Protein AF-A0A814T9A0-F1 (afdb_monomer_lite)

Structure (mmCIF, N/CA/C/O backbone):
data_AF-A0A814T9A0-F1
#
_entry.id   AF-A0A814T9A0-F1
#
loop_
_atom_site.group_PDB
_atom_site.id
_atom_site.type_symbol
_atom_site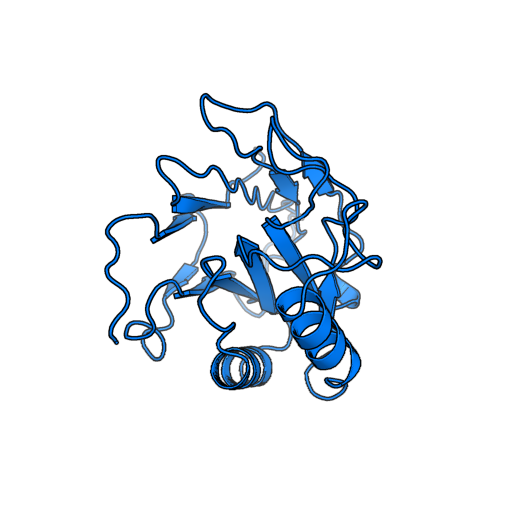.label_atom_id
_atom_site.label_alt_id
_atom_site.label_comp_id
_atom_site.label_asym_id
_atom_site.label_entity_id
_atom_site.label_seq_id
_atom_site.pdbx_PDB_ins_code
_atom_site.Cartn_x
_atom_site.Cartn_y
_atom_site.Cartn_z
_atom_site.occupancy
_atom_site.B_iso_or_equiv
_atom_site.auth_seq_id
_atom_site.auth_comp_id
_atom_site.auth_asym_id
_atom_site.auth_atom_id
_atom_site.pdbx_PDB_model_num
ATOM 1 N N . MET A 1 1 ? -1.811 -20.020 -11.776 1.00 30.47 1 MET A N 1
ATOM 2 C CA . MET A 1 1 ? -0.675 -20.300 -10.873 1.00 30.47 1 MET A CA 1
ATOM 3 C C . MET A 1 1 ? -0.998 -19.633 -9.553 1.00 30.47 1 MET A C 1
ATOM 5 O O . MET A 1 1 ? -1.372 -18.472 -9.594 1.00 30.47 1 MET A O 1
ATOM 9 N N . LYS A 1 2 ? -0.951 -20.370 -8.439 1.00 32.75 2 LYS A N 1
ATOM 10 C CA . LYS A 1 2 ? -0.931 -19.778 -7.093 1.00 32.75 2 LYS A CA 1
ATOM 11 C C . LYS A 1 2 ? 0.497 -19.298 -6.838 1.00 32.75 2 LYS A C 1
ATOM 13 O O . LYS A 1 2 ? 1.413 -20.070 -7.126 1.00 32.75 2 LYS A O 1
ATOM 18 N N . GLY A 1 3 ? 0.674 -18.060 -6.387 1.00 36.78 3 GLY A N 1
ATOM 19 C CA . GLY A 1 3 ? 1.972 -17.593 -5.907 1.00 36.78 3 GLY A CA 1
ATOM 20 C C . GLY A 1 3 ? 2.355 -18.415 -4.680 1.00 36.78 3 GLY A C 1
ATOM 21 O O . GLY A 1 3 ? 1.499 -18.741 -3.860 1.00 36.78 3 GLY A O 1
ATOM 22 N N . SER A 1 4 ? 3.607 -18.851 -4.586 1.00 38.78 4 SER A N 1
ATOM 23 C CA . SER A 1 4 ? 4.118 -19.420 -3.345 1.00 38.78 4 SER A CA 1
ATOM 24 C C . SER A 1 4 ? 4.738 -18.289 -2.531 1.00 38.78 4 SER A C 1
ATOM 26 O O . SER A 1 4 ? 5.508 -17.485 -3.055 1.00 38.78 4 SER A O 1
ATOM 28 N N . ASN A 1 5 ? 4.429 -18.226 -1.237 1.00 45.69 5 ASN A N 1
ATOM 29 C CA . ASN A 1 5 ? 5.000 -17.255 -0.294 1.00 45.69 5 ASN A CA 1
ATOM 30 C C . ASN A 1 5 ? 6.499 -17.515 -0.010 1.00 45.69 5 ASN A C 1
ATOM 32 O O . ASN A 1 5 ? 7.012 -17.148 1.044 1.00 45.69 5 ASN A O 1
ATOM 36 N N . ASP A 1 6 ? 7.213 -18.169 -0.929 1.00 44.22 6 ASP A N 1
ATOM 37 C CA . ASP A 1 6 ? 8.597 -18.621 -0.762 1.00 44.22 6 ASP A CA 1
ATOM 38 C C . ASP A 1 6 ? 9.606 -17.460 -0.834 1.00 44.22 6 ASP A C 1
ATOM 40 O O . ASP A 1 6 ? 10.785 -17.640 -0.536 1.00 44.22 6 ASP A O 1
ATOM 44 N N . PHE A 1 7 ? 9.150 -16.257 -1.206 1.00 50.34 7 PHE A N 1
ATOM 45 C CA . PHE A 1 7 ? 10.002 -15.090 -1.431 1.00 50.34 7 PHE A CA 1
ATOM 46 C C . PHE A 1 7 ? 9.418 -13.783 -0.885 1.00 50.34 7 PHE A C 1
ATOM 48 O O . PHE A 1 7 ? 9.774 -12.746 -1.428 1.00 50.34 7 PHE A O 1
ATOM 55 N N . GLY A 1 8 ? 8.538 -13.785 0.125 1.00 56.00 8 GLY A N 1
ATOM 56 C CA . GLY A 1 8 ? 8.080 -12.542 0.763 1.00 56.00 8 GLY A CA 1
ATOM 57 C C . GLY A 1 8 ? 6.700 -12.591 1.414 1.00 56.00 8 GLY A C 1
ATOM 58 O O . GLY A 1 8 ? 6.019 -13.611 1.376 1.00 56.00 8 GLY A O 1
ATOM 59 N N . GLY A 1 9 ? 6.297 -11.484 2.044 1.00 67.88 9 GLY A N 1
ATOM 60 C CA . GLY A 1 9 ? 5.012 -11.375 2.739 1.00 67.88 9 GLY A CA 1
ATOM 61 C C . GLY A 1 9 ? 4.727 -9.977 3.286 1.00 67.88 9 GLY A C 1
ATOM 62 O O . GLY A 1 9 ? 5.467 -9.028 3.043 1.00 67.88 9 GLY A O 1
ATOM 63 N N . VAL A 1 10 ? 3.654 -9.835 4.056 1.00 76.81 10 VAL A N 1
ATOM 64 C CA . VAL A 1 10 ? 3.302 -8.567 4.709 1.00 76.81 10 VAL A CA 1
ATOM 65 C C . VAL A 1 10 ? 3.105 -8.759 6.206 1.00 76.81 10 VAL A C 1
ATOM 67 O O . VAL A 1 10 ? 2.565 -9.773 6.647 1.00 76.81 10 VAL A O 1
ATOM 70 N N . LEU A 1 11 ? 3.520 -7.773 7.002 1.00 78.62 11 LEU A N 1
ATOM 71 C CA . LEU A 1 11 ? 3.300 -7.755 8.444 1.00 78.62 11 LEU A CA 1
ATOM 72 C C . LEU A 1 11 ? 2.949 -6.344 8.909 1.00 78.62 11 LEU A C 1
ATOM 74 O O . LEU A 1 11 ? 3.560 -5.369 8.481 1.00 78.62 11 LEU A O 1
ATOM 78 N N . ILE A 1 12 ? 2.005 -6.238 9.844 1.00 77.50 12 ILE A N 1
ATOM 79 C CA . ILE A 1 12 ? 1.757 -4.997 10.578 1.00 77.50 12 ILE A CA 1
ATOM 80 C C . ILE A 1 12 ? 1.977 -5.254 12.070 1.00 77.50 12 ILE A C 1
ATOM 82 O O . ILE A 1 12 ? 1.304 -6.085 12.675 1.00 77.50 12 ILE A O 1
ATOM 86 N N . ALA A 1 13 ? 2.928 -4.537 12.656 1.00 76.06 13 ALA A N 1
ATOM 87 C CA . ALA A 1 13 ? 3.210 -4.488 14.077 1.00 76.06 13 ALA A CA 1
ATOM 88 C C . ALA A 1 13 ? 2.508 -3.274 14.697 1.00 76.06 13 ALA A C 1
ATOM 90 O O . ALA A 1 13 ? 2.742 -2.128 14.317 1.00 76.06 13 ALA A O 1
ATOM 91 N N . ILE A 1 14 ? 1.656 -3.532 15.684 1.00 69.38 14 ILE A N 1
ATOM 92 C CA . ILE A 1 14 ? 0.851 -2.514 16.357 1.00 69.38 14 ILE A CA 1
ATOM 93 C C . ILE A 1 14 ? 1.310 -2.407 17.809 1.00 69.38 14 ILE A C 1
ATOM 95 O O . ILE A 1 14 ? 1.353 -3.411 18.522 1.00 69.38 14 ILE A O 1
ATOM 99 N N . HIS A 1 15 ? 1.642 -1.201 18.276 1.00 75.06 15 HIS A N 1
ATOM 100 C CA . HIS A 1 15 ? 1.932 -0.994 19.692 1.00 75.06 15 HIS A CA 1
ATOM 101 C C . HIS A 1 15 ? 0.702 -1.321 20.549 1.00 75.06 15 HIS A C 1
ATOM 103 O O . HIS A 1 15 ? -0.404 -0.901 20.221 1.00 75.06 15 HIS A O 1
ATOM 109 N N . LYS A 1 16 ? 0.903 -2.001 21.685 1.00 74.75 16 LYS A N 1
ATOM 110 C CA . LYS A 1 16 ? -0.165 -2.542 22.551 1.00 74.75 16 LYS A CA 1
ATOM 111 C C . LYS A 1 16 ? -1.221 -1.534 23.029 1.00 74.75 16 LYS A C 1
ATOM 113 O O . LYS A 1 16 ? -2.309 -1.947 23.404 1.00 74.75 16 LYS A O 1
ATOM 118 N N . SER A 1 17 ? -0.889 -0.241 23.090 1.00 75.12 17 SER A N 1
ATOM 119 C CA . SER A 1 17 ? -1.832 0.821 23.484 1.00 75.12 17 SER A CA 1
ATOM 120 C C . SER A 1 17 ? -2.693 1.321 22.326 1.00 75.12 17 SER A C 1
ATOM 122 O O . SER A 1 17 ? -3.621 2.089 22.546 1.00 75.12 17 SER A O 1
ATOM 124 N N . THR A 1 18 ? -2.376 0.921 21.097 1.00 73.44 18 THR A N 1
ATOM 125 C CA . THR A 1 18 ? -3.098 1.331 19.897 1.00 73.44 18 THR A CA 1
ATOM 126 C C . THR A 1 18 ? -4.295 0.417 19.715 1.00 73.44 18 THR A C 1
ATOM 128 O O . THR A 1 18 ? -4.144 -0.798 19.592 1.00 73.44 18 THR A O 1
ATOM 131 N N . ASN A 1 19 ? -5.484 1.002 19.664 1.00 80.94 19 ASN A N 1
ATOM 132 C CA . ASN A 1 19 ? -6.679 0.250 19.337 1.00 80.94 19 ASN A CA 1
ATOM 133 C C . ASN A 1 19 ? -6.714 -0.036 17.829 1.00 80.94 19 ASN A C 1
ATOM 135 O O . ASN A 1 19 ? -6.679 0.885 17.008 1.00 80.94 19 ASN A O 1
ATOM 139 N N . ALA A 1 20 ? -6.730 -1.320 17.478 1.00 86.69 20 ALA A N 1
ATOM 140 C CA . ALA A 1 20 ? -6.708 -1.785 16.103 1.00 86.69 20 ALA A CA 1
ATOM 141 C C . ALA A 1 20 ? -7.502 -3.085 15.949 1.00 86.69 20 ALA A C 1
ATOM 143 O O . ALA A 1 20 ? -7.467 -3.961 16.815 1.00 86.69 20 ALA A O 1
ATOM 144 N N . GLN A 1 21 ? -8.173 -3.232 14.812 1.00 91.62 21 GLN A N 1
ATOM 145 C CA . GLN A 1 21 ? -8.951 -4.411 14.462 1.00 91.62 21 GLN A CA 1
ATOM 146 C C . GLN A 1 21 ? -8.601 -4.884 13.051 1.00 91.62 21 GLN A C 1
ATOM 148 O O . GLN A 1 21 ? -8.588 -4.099 12.108 1.00 91.62 21 GLN A O 1
ATOM 153 N N . ARG A 1 22 ? -8.373 -6.192 12.885 1.00 92.94 22 ARG A N 1
ATOM 154 C CA . ARG A 1 22 ? -8.199 -6.805 11.560 1.00 92.94 22 ARG A CA 1
ATOM 155 C C . ARG A 1 22 ? -9.535 -6.973 10.843 1.00 92.94 22 ARG A C 1
ATOM 157 O O . ARG A 1 22 ? -10.503 -7.465 11.429 1.00 92.94 22 ARG A O 1
ATOM 164 N N . ILE A 1 23 ? -9.572 -6.612 9.561 1.00 95.56 23 ILE A N 1
ATOM 165 C CA . ILE A 1 23 ? -10.761 -6.733 8.715 1.00 95.56 23 ILE A CA 1
ATOM 166 C C . ILE A 1 23 ? -10.761 -8.086 8.008 1.00 95.56 23 ILE A C 1
ATOM 168 O O . ILE A 1 23 ? -10.227 -8.245 6.913 1.00 95.56 23 ILE A O 1
ATOM 172 N N . LYS A 1 24 ? -11.415 -9.058 8.651 1.00 95.06 24 LYS A N 1
ATOM 173 C CA . LYS A 1 24 ? -11.387 -10.478 8.268 1.00 95.06 24 LYS A CA 1
ATOM 174 C C . LYS A 1 24 ? -11.891 -10.789 6.858 1.00 95.06 24 LYS A C 1
ATOM 176 O O . LYS A 1 24 ? -11.535 -11.824 6.314 1.00 95.06 24 LYS A O 1
ATOM 181 N N . SER A 1 25 ? -12.707 -9.922 6.253 1.00 96.38 25 SER A N 1
ATOM 182 C CA . SER A 1 25 ? -13.217 -10.132 4.888 1.00 96.38 25 SER A CA 1
ATOM 183 C C . SER A 1 25 ? -12.122 -10.140 3.816 1.00 96.38 25 SER A C 1
ATOM 185 O O . SER A 1 25 ? -12.405 -10.507 2.683 1.00 96.38 25 SER A O 1
ATOM 187 N N . PHE A 1 26 ? -10.900 -9.720 4.157 1.00 95.06 26 PHE A N 1
ATOM 188 C CA . PHE A 1 26 ? -9.751 -9.695 3.253 1.00 95.06 26 PHE A CA 1
ATOM 189 C C . PHE A 1 26 ? -8.641 -10.678 3.664 1.00 95.06 26 PHE A C 1
ATOM 191 O O . PHE A 1 26 ? -7.567 -10.642 3.074 1.00 95.06 26 PHE A O 1
ATOM 198 N N . ASP A 1 27 ? -8.875 -11.549 4.654 1.00 91.25 27 ASP A N 1
ATOM 199 C CA . ASP A 1 27 ? -7.839 -12.443 5.201 1.00 91.25 27 ASP A CA 1
ATOM 200 C C . ASP A 1 27 ? -7.384 -13.530 4.213 1.00 91.25 27 ASP A C 1
ATOM 202 O O . ASP A 1 27 ? -6.259 -14.012 4.327 1.00 91.25 27 ASP A O 1
ATOM 206 N N . ASP A 1 28 ? -8.233 -13.879 3.243 1.00 91.62 28 ASP A N 1
ATOM 207 C CA . ASP A 1 28 ? -7.938 -14.871 2.201 1.00 91.62 28 ASP A CA 1
ATOM 208 C C . ASP A 1 28 ? -7.177 -14.277 1.002 1.00 91.62 28 ASP A C 1
ATOM 210 O O . ASP A 1 28 ? -6.830 -14.997 0.064 1.00 91.62 28 ASP A O 1
ATOM 214 N N . ILE A 1 29 ? -6.929 -12.963 1.002 1.00 90.62 29 ILE A N 1
ATOM 215 C CA . ILE A 1 29 ? -6.160 -12.304 -0.051 1.00 90.62 29 ILE A CA 1
ATOM 216 C C . ILE A 1 29 ? -4.676 -12.399 0.301 1.00 90.62 29 ILE A C 1
ATOM 218 O O . ILE A 1 29 ? -4.209 -11.812 1.278 1.00 90.62 29 ILE A O 1
ATOM 222 N N . GLU A 1 30 ? -3.929 -13.149 -0.509 1.00 86.56 30 GLU A N 1
ATOM 223 C CA . GLU A 1 30 ? -2.481 -13.288 -0.358 1.00 86.56 30 GLU A CA 1
ATOM 224 C C . GLU A 1 30 ? -1.797 -11.914 -0.389 1.00 86.56 30 GLU A C 1
ATOM 226 O O . GLU A 1 30 ? -2.193 -11.012 -1.130 1.00 86.56 30 GLU A O 1
ATOM 231 N N . ASN A 1 31 ? -0.755 -11.757 0.433 1.00 87.44 31 ASN A N 1
ATOM 232 C CA . ASN A 1 31 ? 0.073 -10.551 0.483 1.00 87.44 31 ASN A CA 1
ATOM 233 C C . ASN A 1 31 ? -0.673 -9.245 0.817 1.00 87.44 31 ASN A C 1
ATOM 235 O O . ASN A 1 31 ? -0.171 -8.163 0.514 1.00 87.44 31 ASN A O 1
ATOM 239 N N . LEU A 1 32 ? -1.829 -9.327 1.486 1.00 90.62 32 LEU A N 1
ATOM 240 C CA . LEU A 1 32 ? -2.635 -8.176 1.887 1.00 90.62 32 LEU A CA 1
ATOM 241 C C . LEU A 1 32 ? -3.030 -8.263 3.371 1.00 90.62 32 LEU A C 1
ATOM 243 O O . LEU A 1 32 ? -3.514 -9.286 3.851 1.00 90.62 32 LEU A O 1
ATOM 247 N N . ILE A 1 33 ? -2.867 -7.170 4.119 1.00 91.94 33 ILE A N 1
ATOM 248 C CA . ILE A 1 33 ? -3.468 -7.021 5.454 1.00 91.94 33 ILE A CA 1
ATOM 249 C C . ILE A 1 33 ? -4.202 -5.688 5.513 1.00 91.94 33 ILE A C 1
ATOM 251 O O . ILE A 1 33 ? -3.657 -4.646 5.150 1.00 91.94 33 ILE A O 1
ATOM 255 N N . VAL A 1 34 ? -5.431 -5.735 6.027 1.00 94.00 34 VAL A N 1
ATOM 256 C CA . VAL A 1 34 ? -6.277 -4.565 6.264 1.00 94.00 34 VAL A CA 1
ATOM 257 C C . VAL A 1 34 ? -6.592 -4.472 7.752 1.00 94.00 34 VAL A C 1
ATOM 259 O O . VAL A 1 34 ? -7.166 -5.397 8.335 1.00 94.00 34 VAL A O 1
ATOM 262 N N . LEU A 1 35 ? -6.236 -3.344 8.361 1.00 92.25 35 LEU A N 1
ATOM 263 C CA . LEU A 1 35 ? -6.599 -2.995 9.729 1.00 92.25 35 LEU A CA 1
ATOM 264 C C . LEU A 1 35 ? -7.466 -1.739 9.745 1.00 92.25 35 LEU A C 1
ATOM 266 O O . LEU A 1 35 ? -7.247 -0.813 8.970 1.00 92.25 35 LEU A O 1
ATOM 270 N N . GLU A 1 36 ? -8.400 -1.681 10.678 1.00 90.94 36 GLU A N 1
ATOM 271 C CA . GLU A 1 36 ? -8.947 -0.430 11.191 1.00 90.94 36 GLU A CA 1
ATOM 272 C C . GLU A 1 36 ? -8.156 -0.044 12.437 1.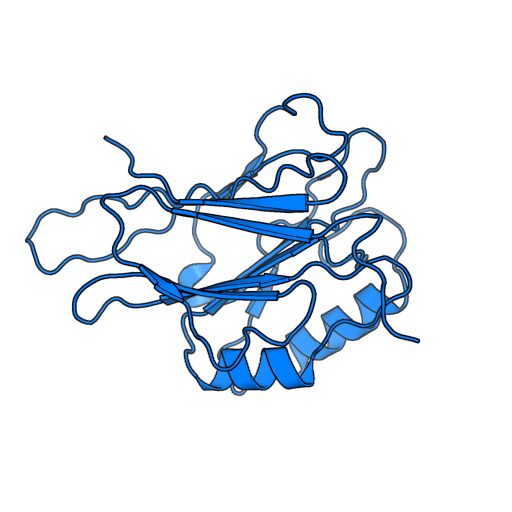00 90.94 36 GLU A C 1
ATOM 274 O O . GLU A 1 36 ? -7.866 -0.894 13.277 1.00 90.94 36 GLU A O 1
ATOM 279 N N . VAL A 1 37 ? -7.777 1.226 12.545 1.00 83.38 37 VAL A N 1
ATOM 280 C CA . VAL A 1 37 ? -6.997 1.761 13.662 1.00 83.38 37 VAL A CA 1
ATOM 281 C C . VAL A 1 37 ? -7.633 3.062 14.144 1.00 83.38 37 VAL A C 1
ATOM 283 O O . VAL A 1 37 ? -7.950 3.938 13.337 1.00 83.38 37 VAL A O 1
ATOM 286 N N . GLY A 1 38 ? -7.817 3.197 15.457 1.00 79.06 38 GLY A N 1
ATOM 287 C CA . GLY A 1 38 ? -8.307 4.428 16.069 1.00 79.06 38 GLY A CA 1
ATOM 288 C C . GLY A 1 38 ? -9.211 4.238 17.277 1.00 79.06 38 GLY A C 1
ATOM 289 O O . GLY A 1 38 ? -9.348 3.156 17.840 1.00 79.06 38 GLY A O 1
ATOM 290 N N . GLU A 1 39 ? -9.817 5.338 17.708 1.00 74.75 39 GLU A N 1
ATOM 291 C CA . GLU A 1 39 ? -10.678 5.391 18.887 1.00 74.75 39 GLU A CA 1
ATOM 292 C C . GLU A 1 39 ? -11.870 6.321 18.625 1.00 74.75 39 GLU A C 1
ATOM 294 O O . GLU A 1 39 ? -11.758 7.318 17.906 1.00 74.75 39 GLU A O 1
ATOM 299 N N . GLY A 1 40 ? -13.031 5.998 19.205 1.00 75.81 40 GLY A N 1
ATOM 300 C CA . GLY A 1 40 ? -14.245 6.803 19.066 1.00 75.81 40 GLY A CA 1
ATOM 301 C C . GLY A 1 40 ? -14.677 6.955 17.606 1.00 75.81 40 GLY A C 1
ATOM 302 O O . GLY A 1 40 ? -14.910 5.964 16.920 1.00 75.81 40 GLY A O 1
ATOM 303 N N . SER A 1 41 ? -14.792 8.197 17.133 1.00 73.00 41 SER A N 1
ATOM 304 C CA . SER A 1 41 ? -15.147 8.535 15.746 1.00 73.00 41 SER A CA 1
ATOM 305 C C . SER A 1 41 ? -13.940 8.688 14.807 1.00 73.00 41 SER A C 1
ATOM 307 O O . SER A 1 41 ? -14.125 8.956 13.621 1.00 73.00 41 SER A O 1
ATOM 309 N N . SER A 1 42 ? -12.712 8.532 15.307 1.00 75.38 42 SER A N 1
ATOM 310 C CA . SER A 1 42 ? -11.469 8.854 14.588 1.00 75.38 42 SER A CA 1
ATOM 311 C C . SER A 1 42 ? -10.784 7.617 13.997 1.00 75.38 42 SER A C 1
ATOM 313 O O . SER A 1 42 ? -9.569 7.469 14.099 1.00 75.38 42 SER A O 1
ATOM 315 N N . TRP A 1 43 ? -11.546 6.712 13.383 1.00 82.38 43 TRP A N 1
ATOM 316 C CA . TRP A 1 43 ? -10.990 5.509 12.757 1.00 82.38 43 TRP A CA 1
ATOM 317 C C . TRP A 1 43 ? -10.449 5.780 11.351 1.00 82.38 43 TRP A C 1
ATOM 319 O O . TRP A 1 43 ? -11.078 6.464 10.536 1.00 82.38 43 TRP A O 1
ATOM 329 N N . PHE A 1 44 ? -9.299 5.188 11.044 1.00 84.94 44 PHE A N 1
ATOM 330 C CA . PHE A 1 44 ? -8.735 5.121 9.700 1.00 84.94 44 PHE A CA 1
ATOM 331 C C . PHE A 1 44 ? -8.419 3.666 9.342 1.00 84.94 44 PHE A C 1
ATOM 333 O O . PHE A 1 44 ? -8.271 2.814 10.218 1.00 84.94 44 PHE A O 1
ATOM 340 N N . GLN A 1 45 ? -8.346 3.373 8.047 1.00 89.75 45 GLN A N 1
ATOM 341 C CA . GLN A 1 45 ? -7.924 2.067 7.557 1.00 89.75 45 GLN A CA 1
ATOM 342 C C . GLN A 1 45 ? -6.439 2.110 7.199 1.00 89.75 45 GLN A C 1
ATOM 344 O O . GLN A 1 45 ? -5.989 3.009 6.492 1.00 89.75 45 GLN A O 1
ATOM 349 N N . LEU A 1 46 ? -5.688 1.124 7.674 1.00 89.44 46 LEU A N 1
ATOM 350 C CA . LEU A 1 46 ? -4.301 0.885 7.312 1.00 89.44 46 LEU A CA 1
ATOM 351 C C . LEU A 1 46 ? -4.222 -0.392 6.483 1.00 89.44 46 LEU A C 1
ATOM 353 O O . LEU A 1 46 ? -4.653 -1.458 6.924 1.00 89.44 46 LEU A O 1
ATOM 357 N N . VAL A 1 47 ? -3.665 -0.276 5.285 1.00 91.50 47 VAL A N 1
ATOM 358 C CA . VAL A 1 47 ? -3.588 -1.363 4.315 1.00 91.50 47 VAL A CA 1
ATOM 359 C C . VAL A 1 47 ? -2.136 -1.559 3.927 1.00 91.50 47 VAL A C 1
ATOM 361 O O . VAL A 1 47 ? -1.487 -0.611 3.491 1.00 91.50 47 VAL A O 1
ATOM 364 N N . THR A 1 48 ? -1.644 -2.788 4.055 1.00 89.62 48 THR A N 1
ATOM 365 C CA . THR A 1 48 ? -0.358 -3.199 3.487 1.00 89.62 48 THR A CA 1
ATOM 366 C C . THR A 1 48 ? -0.576 -4.206 2.381 1.00 89.62 48 THR A C 1
ATOM 368 O O . THR A 1 48 ? -1.367 -5.132 2.557 1.00 89.62 48 THR A O 1
ATOM 371 N N . CYS A 1 49 ? 0.102 -4.019 1.257 1.00 90.12 49 CYS A N 1
ATOM 372 C CA . CYS A 1 49 ? 0.040 -4.907 0.109 1.00 90.12 49 CYS A CA 1
ATOM 373 C C . CYS A 1 49 ? 1.447 -5.141 -0.432 1.00 90.12 49 CYS A C 1
ATOM 375 O O . CYS A 1 49 ? 2.135 -4.185 -0.779 1.00 90.12 49 CYS A O 1
ATOM 377 N N . TYR A 1 50 ? 1.843 -6.400 -0.581 1.00 88.62 50 TYR A N 1
ATOM 378 C CA . TYR A 1 50 ? 3.033 -6.764 -1.341 1.00 88.62 50 TYR A CA 1
ATOM 379 C C . TYR A 1 50 ? 2.617 -7.250 -2.734 1.00 88.62 50 TYR A C 1
ATOM 381 O O . TYR A 1 50 ? 1.741 -8.100 -2.864 1.00 88.62 50 TYR A O 1
ATOM 389 N N . SER A 1 51 ? 3.208 -6.681 -3.786 1.00 90.50 51 SER A N 1
ATOM 390 C CA . SER A 1 51 ? 2.986 -7.107 -5.174 1.00 90.50 51 SER A CA 1
ATOM 391 C C . SER A 1 51 ? 4.337 -7.418 -5.830 1.00 90.50 51 SER A C 1
ATOM 393 O O . SER A 1 51 ? 5.002 -6.496 -6.327 1.00 90.50 51 SER A O 1
ATOM 395 N N . PRO A 1 52 ? 4.751 -8.701 -5.866 1.00 86.69 52 PRO A N 1
ATOM 396 C CA . PRO A 1 52 ? 5.993 -9.142 -6.502 1.00 86.69 52 PRO A CA 1
ATOM 397 C C . PRO A 1 52 ? 6.118 -8.666 -7.955 1.00 86.69 52 PRO A C 1
ATOM 399 O O . PRO A 1 52 ? 5.097 -8.496 -8.621 1.00 86.69 52 PRO A O 1
ATOM 402 N N . PRO A 1 53 ? 7.328 -8.506 -8.526 1.00 85.94 53 PRO A N 1
ATOM 403 C CA . PRO A 1 53 ? 7.531 -7.912 -9.854 1.00 85.94 53 PRO A CA 1
ATOM 404 C C . PRO A 1 53 ? 6.653 -8.462 -10.990 1.00 85.94 53 PRO A C 1
ATOM 406 O O . PRO A 1 53 ? 6.264 -7.697 -11.872 1.00 85.94 53 PRO A O 1
ATOM 409 N N . LEU A 1 54 ? 6.343 -9.762 -10.960 1.00 87.44 54 LEU A N 1
ATOM 410 C CA . LEU A 1 54 ? 5.587 -10.470 -12.000 1.00 87.44 54 LEU A CA 1
ATOM 411 C C . LEU A 1 54 ? 4.086 -10.607 -11.702 1.00 87.44 54 LEU A C 1
ATOM 413 O O . LEU A 1 54 ? 3.336 -11.038 -12.574 1.00 87.44 54 LEU A O 1
ATOM 417 N N . GLU A 1 55 ? 3.648 -10.247 -10.498 1.00 89.00 55 GLU A N 1
ATOM 418 C CA . GLU A 1 55 ? 2.248 -10.333 -10.086 1.00 89.00 55 GLU A CA 1
ATOM 419 C C . GLU A 1 55 ? 1.517 -9.006 -10.307 1.00 89.00 55 GLU A C 1
ATOM 421 O O . GLU A 1 55 ? 2.116 -7.928 -10.302 1.00 89.00 55 GLU A O 1
ATOM 426 N N . GLU A 1 56 ? 0.206 -9.070 -10.519 1.00 91.50 56 GLU A N 1
ATOM 427 C CA . GLU A 1 56 ? -0.625 -7.876 -10.675 1.00 91.50 56 GLU A CA 1
ATOM 428 C C . GLU A 1 56 ? -0.992 -7.276 -9.309 1.00 91.50 56 GLU A C 1
ATOM 430 O O . GLU A 1 56 ? -1.019 -7.960 -8.288 1.00 91.50 56 GLU A O 1
ATOM 435 N N . ILE A 1 57 ? -1.279 -5.975 -9.287 1.00 93.69 57 ILE A N 1
ATOM 436 C CA . ILE A 1 57 ? -1.840 -5.315 -8.102 1.00 93.69 57 ILE A CA 1
ATOM 437 C C . ILE A 1 57 ? -3.350 -5.612 -8.090 1.00 93.69 57 ILE A C 1
ATOM 439 O O . ILE A 1 57 ? -3.992 -5.436 -9.131 1.00 93.69 57 ILE A O 1
ATOM 443 N N . PRO A 1 58 ? -3.948 -6.033 -6.959 1.00 93.88 58 PRO A N 1
ATOM 444 C CA . PRO A 1 58 ? -5.356 -6.425 -6.901 1.00 93.88 58 PRO A CA 1
ATOM 445 C C . PRO A 1 58 ? -6.291 -5.200 -6.852 1.00 93.88 58 PRO A C 1
ATOM 447 O O . PRO A 1 58 ? -6.958 -4.956 -5.849 1.00 93.88 58 PRO A O 1
ATOM 450 N N . PHE A 1 59 ? -6.336 -4.406 -7.928 1.00 93.31 59 PHE A N 1
ATOM 451 C CA . PHE A 1 59 ? -7.056 -3.124 -7.978 1.00 93.31 59 PHE A CA 1
ATOM 452 C C . PHE A 1 59 ? -8.534 -3.231 -7.576 1.00 93.31 59 PHE A C 1
ATOM 454 O O . PHE A 1 59 ? -8.981 -2.432 -6.762 1.00 93.31 59 PHE A O 1
ATOM 461 N N . ASP A 1 60 ? -9.256 -4.262 -8.023 1.00 93.12 60 ASP A N 1
ATOM 462 C CA . ASP A 1 60 ? -10.672 -4.457 -7.664 1.00 93.12 60 ASP A CA 1
ATOM 463 C C . ASP A 1 60 ? -10.882 -4.681 -6.153 1.00 93.12 60 ASP A C 1
ATOM 465 O O . ASP A 1 60 ? -11.919 -4.323 -5.591 1.00 93.12 60 ASP A O 1
ATOM 469 N N . ILE A 1 61 ? -9.901 -5.288 -5.475 1.00 94.88 61 ILE A N 1
ATOM 470 C CA . ILE A 1 61 ? -9.919 -5.466 -4.016 1.00 94.88 61 ILE A CA 1
ATOM 471 C C . ILE A 1 61 ? -9.583 -4.143 -3.327 1.00 94.88 61 ILE A C 1
ATOM 473 O O . ILE A 1 61 ? -10.221 -3.782 -2.338 1.00 94.88 61 ILE A O 1
ATOM 477 N N . LEU A 1 62 ? -8.614 -3.393 -3.860 1.00 93.06 62 LEU A N 1
ATOM 478 C CA . LEU A 1 62 ? -8.272 -2.069 -3.344 1.00 93.06 62 LEU A CA 1
ATOM 479 C C . LEU A 1 62 ? -9.456 -1.101 -3.459 1.00 93.06 62 LEU A C 1
ATOM 481 O O . LEU A 1 62 ? -9.732 -0.386 -2.501 1.00 93.06 62 LEU A O 1
ATOM 485 N N . ASP A 1 63 ? -10.215 -1.140 -4.552 1.00 92.12 63 ASP A N 1
ATOM 486 C CA . ASP A 1 63 ? -11.426 -0.330 -4.723 1.00 92.12 63 ASP A CA 1
ATOM 487 C C . ASP A 1 63 ? -12.480 -0.662 -3.658 1.00 92.12 63 ASP A C 1
ATOM 489 O O . ASP A 1 63 ? -13.049 0.237 -3.036 1.00 92.12 63 ASP A O 1
ATOM 493 N N . GLN A 1 64 ? -12.692 -1.950 -3.363 1.00 93.00 64 GLN A N 1
ATOM 494 C CA . GLN A 1 64 ? -13.595 -2.375 -2.285 1.00 93.00 64 GLN A CA 1
ATOM 495 C C . GLN A 1 64 ? -13.136 -1.872 -0.912 1.00 93.00 64 GLN A C 1
ATOM 497 O O . GLN A 1 64 ? -13.957 -1.472 -0.087 1.00 93.00 64 GLN A O 1
ATOM 502 N N . ILE A 1 65 ? -11.829 -1.874 -0.654 1.00 92.81 65 ILE A N 1
ATOM 503 C CA . ILE A 1 65 ? -11.241 -1.360 0.587 1.00 92.81 65 ILE A CA 1
ATOM 504 C C . ILE A 1 65 ? -11.448 0.154 0.698 1.00 92.81 65 ILE A C 1
ATOM 506 O O . ILE A 1 65 ? -11.886 0.631 1.746 1.00 92.81 65 ILE A O 1
ATOM 510 N N . LEU A 1 66 ? -11.184 0.904 -0.374 1.00 90.56 66 LEU A N 1
ATOM 511 C CA . LEU A 1 66 ? -11.349 2.359 -0.408 1.00 90.56 66 LEU A CA 1
ATOM 512 C C . LEU A 1 66 ? -12.819 2.785 -0.289 1.00 90.56 66 LEU A C 1
ATOM 514 O O . LEU A 1 66 ? -13.122 3.791 0.357 1.00 90.56 66 LEU A O 1
ATOM 518 N N . ALA A 1 67 ? -13.743 1.999 -0.845 1.00 90.56 67 ALA A N 1
ATOM 519 C CA . ALA A 1 67 ? -15.178 2.220 -0.705 1.00 90.56 67 ALA A CA 1
ATOM 520 C C . ALA A 1 67 ? -15.672 2.069 0.744 1.00 90.56 67 ALA A C 1
ATOM 522 O O . ALA A 1 67 ? -16.638 2.731 1.130 1.00 90.56 67 ALA A O 1
ATOM 523 N N . ARG A 1 68 ? -15.007 1.240 1.562 1.00 90.94 68 ARG A N 1
ATOM 524 C CA . ARG A 1 68 ? -15.366 1.029 2.975 1.00 90.94 68 ARG A CA 1
ATOM 525 C C . ARG A 1 68 ? -14.981 2.205 3.865 1.00 90.94 68 ARG A C 1
ATOM 527 O O . ARG A 1 68 ? -15.783 2.609 4.704 1.00 90.94 68 ARG A O 1
ATOM 534 N N . ASN A 1 69 ? -13.786 2.768 3.685 1.00 88.25 69 ASN A N 1
ATOM 535 C CA . ASN A 1 69 ? -13.328 3.911 4.471 1.00 88.25 69 ASN A CA 1
ATOM 536 C C . ASN A 1 69 ? -12.480 4.865 3.626 1.00 88.25 69 ASN A C 1
ATOM 538 O O . ASN A 1 69 ? -11.369 4.553 3.204 1.00 88.25 69 ASN A O 1
ATOM 542 N N . LYS A 1 70 ? -12.965 6.097 3.466 1.00 85.44 70 LYS A N 1
ATOM 543 C CA . LYS A 1 70 ? -12.254 7.154 2.728 1.00 85.44 70 LYS A CA 1
ATOM 544 C C . LYS A 1 70 ? -11.000 7.663 3.451 1.00 85.44 70 LYS A C 1
ATOM 546 O O . LYS A 1 70 ? -10.199 8.375 2.856 1.00 85.44 70 LYS A O 1
ATOM 551 N N . ARG A 1 71 ? -10.813 7.320 4.730 1.00 85.25 71 ARG A N 1
ATOM 552 C CA . ARG A 1 71 ? -9.583 7.540 5.510 1.00 85.25 71 ARG A CA 1
ATOM 553 C C . ARG A 1 71 ? -8.683 6.303 5.419 1.00 85.25 71 ARG A C 1
ATOM 555 O O . ARG A 1 71 ? -8.298 5.751 6.441 1.00 85.25 71 ARG A O 1
ATOM 562 N N . THR A 1 72 ? -8.383 5.836 4.209 1.00 88.25 72 THR A N 1
ATOM 563 C CA . THR A 1 72 ? -7.509 4.671 3.998 1.00 88.25 72 THR A CA 1
ATOM 564 C C . THR A 1 72 ? -6.098 5.107 3.636 1.00 88.25 72 THR A C 1
ATOM 566 O O . THR A 1 72 ? -5.902 5.792 2.637 1.00 88.25 72 THR A O 1
ATOM 569 N N . ILE A 1 73 ? -5.114 4.665 4.413 1.00 87.88 73 ILE A N 1
ATOM 570 C CA . ILE A 1 73 ? -3.693 4.729 4.076 1.00 87.88 73 ILE A CA 1
ATOM 571 C C . ILE A 1 73 ? -3.305 3.373 3.487 1.00 87.88 73 ILE A C 1
ATOM 573 O O . ILE A 1 73 ? -3.440 2.344 4.150 1.00 87.88 73 ILE A O 1
ATOM 577 N N . LEU A 1 74 ? -2.825 3.380 2.247 1.00 89.75 74 LEU A N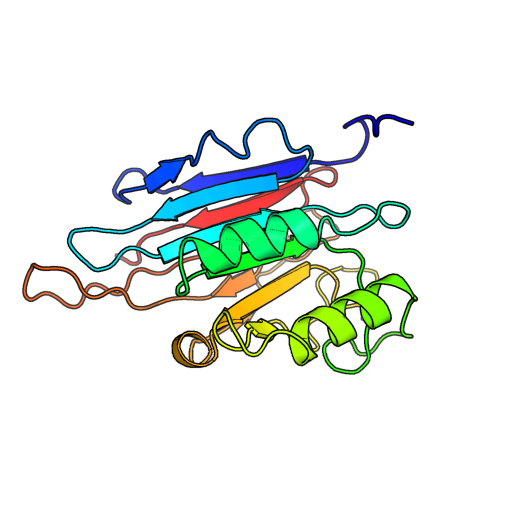 1
ATOM 578 C CA . LEU A 1 74 ? -2.324 2.202 1.552 1.00 89.75 74 LEU A CA 1
ATOM 579 C C . LEU A 1 74 ? -0.814 2.269 1.473 1.00 89.75 74 LEU A C 1
ATOM 581 O O . LEU A 1 74 ? -0.239 3.306 1.143 1.00 89.75 74 LEU A O 1
ATOM 585 N N . THR A 1 75 ? -0.164 1.148 1.727 1.00 88.31 75 THR A N 1
ATOM 586 C CA . THR A 1 75 ? 1.277 1.079 1.631 1.00 88.31 75 THR A CA 1
ATOM 587 C C . THR A 1 75 ? 1.801 -0.324 1.314 1.00 88.31 75 THR A C 1
ATOM 589 O O . THR A 1 75 ? 1.031 -1.279 1.317 1.00 88.31 75 THR A O 1
ATOM 592 N N . GLY A 1 76 ? 3.084 -0.448 0.980 1.00 87.00 76 GLY A N 1
ATOM 593 C CA . GLY A 1 76 ? 3.752 -1.720 0.712 1.00 87.00 76 GLY A CA 1
ATOM 594 C C . GLY A 1 76 ? 4.734 -1.641 -0.454 1.00 87.00 76 GLY A C 1
ATOM 595 O O . GLY A 1 76 ? 4.800 -0.619 -1.148 1.00 87.00 76 GLY A O 1
ATOM 596 N N . ASP A 1 77 ? 5.486 -2.719 -0.680 1.00 87.31 77 ASP A N 1
ATOM 597 C CA . ASP A 1 77 ? 6.286 -2.879 -1.897 1.00 87.31 77 ASP A CA 1
ATOM 598 C C . ASP A 1 77 ? 5.392 -3.336 -3.056 1.00 87.31 77 ASP A C 1
ATOM 600 O O . ASP A 1 77 ? 4.940 -4.481 -3.134 1.00 87.31 77 ASP A O 1
ATOM 604 N N . LEU A 1 78 ? 5.138 -2.415 -3.984 1.00 90.81 78 LEU A N 1
ATOM 605 C CA . LEU A 1 78 ? 4.293 -2.676 -5.145 1.00 90.81 78 LEU A CA 1
ATOM 606 C C . LEU A 1 78 ? 5.097 -3.027 -6.399 1.00 90.81 78 LEU A C 1
ATOM 608 O O . LEU A 1 78 ? 4.497 -3.285 -7.443 1.00 90.81 78 LEU A O 1
ATOM 612 N N . ASN A 1 79 ? 6.436 -2.984 -6.354 1.00 89.81 79 ASN A N 1
ATOM 613 C CA . ASN A 1 79 ? 7.313 -3.146 -7.521 1.00 89.81 79 ASN A CA 1
ATOM 614 C C . ASN A 1 79 ? 6.905 -2.271 -8.732 1.00 89.81 79 ASN A C 1
ATOM 616 O O . ASN A 1 79 ? 7.122 -2.614 -9.901 1.00 89.81 79 ASN A O 1
ATOM 620 N N . ALA A 1 80 ? 6.289 -1.117 -8.463 1.00 92.38 80 ALA A N 1
ATOM 621 C CA . ALA A 1 80 ? 5.658 -0.250 -9.450 1.00 92.38 80 ALA A CA 1
ATOM 622 C C . ALA A 1 80 ? 6.478 1.033 -9.648 1.00 92.38 80 ALA A C 1
ATOM 624 O O . ALA A 1 80 ? 6.618 1.849 -8.738 1.00 92.38 80 ALA A O 1
ATOM 625 N N . LYS A 1 81 ? 7.007 1.239 -10.859 1.00 94.00 81 LYS A N 1
ATOM 626 C CA . LYS A 1 81 ? 7.884 2.369 -11.197 1.00 94.00 81 LYS A CA 1
ATOM 627 C C . LYS A 1 81 ? 7.169 3.321 -12.147 1.00 94.00 81 LYS A C 1
ATOM 629 O O . LYS A 1 81 ? 6.782 2.925 -13.245 1.00 94.00 81 LYS A O 1
ATOM 634 N N . HIS A 1 82 ? 7.018 4.576 -11.742 1.00 95.31 82 HIS A N 1
ATOM 635 C CA . HIS A 1 82 ? 6.477 5.639 -12.588 1.00 95.31 82 HIS A CA 1
ATOM 636 C C . HIS A 1 82 ? 7.165 6.966 -12.266 1.00 95.31 82 HIS A C 1
ATOM 638 O O . HIS A 1 82 ? 7.493 7.239 -11.107 1.00 95.31 82 HIS A O 1
ATOM 644 N N . ARG A 1 83 ? 7.326 7.837 -13.266 1.00 94.12 83 ARG A N 1
ATOM 645 C CA . ARG A 1 83 ? 8.049 9.115 -13.142 1.00 94.12 83 ARG A CA 1
ATOM 646 C C . ARG A 1 83 ? 7.431 10.092 -12.145 1.00 94.12 83 ARG A C 1
ATOM 648 O O . ARG A 1 83 ? 8.072 11.049 -11.735 1.00 94.12 83 ARG A O 1
ATOM 655 N N . SER A 1 84 ? 6.174 9.878 -11.749 1.00 92.25 84 SER A N 1
ATOM 656 C CA . SER A 1 84 ? 5.501 10.729 -10.759 1.00 92.25 84 SER A CA 1
ATOM 657 C C . SER A 1 84 ? 5.901 10.447 -9.308 1.00 92.25 84 SER A C 1
ATOM 659 O O . SER A 1 84 ? 5.506 11.223 -8.433 1.00 92.25 84 SER A O 1
ATOM 661 N N . TRP A 1 85 ? 6.607 9.343 -9.041 1.00 92.44 85 TRP A N 1
ATOM 662 C CA . TRP A 1 85 ? 7.095 8.983 -7.702 1.00 92.44 85 TRP A CA 1
ATOM 663 C C . TRP A 1 85 ? 8.470 8.315 -7.685 1.00 92.44 85 TRP A C 1
ATOM 665 O O . TRP A 1 85 ? 9.039 8.192 -6.612 1.00 92.44 85 TRP A O 1
ATOM 675 N N . SER A 1 86 ? 9.032 7.898 -8.818 1.00 90.94 86 SER A N 1
ATOM 676 C CA . SER A 1 86 ? 10.369 7.308 -8.891 1.00 90.94 86 SER A CA 1
ATOM 677 C C . SER A 1 86 ? 11.248 8.060 -9.888 1.00 90.94 86 SER A C 1
ATOM 679 O O . SER A 1 86 ? 10.757 8.571 -10.891 1.00 90.94 86 SER A O 1
ATOM 681 N N . LYS A 1 87 ? 12.561 8.106 -9.620 1.00 86.19 87 LYS A N 1
ATOM 682 C CA . LYS A 1 87 ? 13.579 8.622 -10.557 1.00 86.19 87 LYS A CA 1
ATOM 683 C C . LYS A 1 87 ? 14.054 7.567 -11.570 1.00 86.19 87 LYS A C 1
ATOM 685 O O . LYS A 1 87 ? 14.839 7.884 -12.457 1.00 86.19 87 LYS A O 1
ATOM 690 N N . SER A 1 88 ? 13.621 6.318 -11.410 1.00 87.12 88 SER A N 1
ATOM 691 C CA . SER A 1 88 ? 13.983 5.200 -12.285 1.00 87.12 88 SER A CA 1
ATOM 692 C C . SER A 1 88 ? 13.059 5.095 -13.506 1.00 87.12 88 SER A C 1
ATOM 694 O O . SER A 1 88 ? 12.006 5.733 -13.554 1.00 87.12 88 SER A O 1
ATOM 696 N N . ALA A 1 89 ? 13.455 4.290 -14.497 1.00 89.19 89 ALA A N 1
ATOM 697 C CA . ALA A 1 89 ? 12.637 4.029 -15.677 1.00 89.19 89 ALA A CA 1
ATOM 698 C C . ALA A 1 89 ? 11.277 3.420 -15.294 1.00 89.19 89 ALA A C 1
ATOM 700 O O . ALA A 1 89 ? 11.189 2.545 -14.428 1.00 89.19 89 ALA A O 1
ATOM 701 N N . GLU A 1 90 ? 10.223 3.891 -15.958 1.00 93.94 90 GLU A N 1
ATOM 702 C CA . GLU A 1 90 ? 8.861 3.419 -15.725 1.00 93.94 90 GLU A CA 1
ATOM 703 C C . GLU A 1 90 ? 8.703 1.951 -16.132 1.00 93.94 90 GLU A C 1
ATOM 705 O O . GLU A 1 90 ? 9.366 1.470 -17.053 1.00 93.94 90 GLU A O 1
ATOM 710 N N . ASN A 1 91 ? 7.788 1.239 -15.474 1.00 94.56 91 ASN A N 1
ATOM 711 C CA . ASN A 1 91 ? 7.400 -0.111 -15.867 1.00 94.56 91 ASN A CA 1
ATOM 712 C C . ASN A 1 91 ? 5.880 -0.208 -16.109 1.00 94.56 91 ASN A C 1
ATOM 714 O O . ASN A 1 91 ? 5.120 0.653 -15.651 1.00 94.56 91 ASN A O 1
ATOM 718 N N . PRO A 1 92 ? 5.401 -1.252 -16.820 1.00 96.25 92 PRO A N 1
ATOM 719 C CA . PRO A 1 92 ? 3.975 -1.411 -17.115 1.00 96.25 92 PRO A CA 1
ATOM 720 C C . PRO A 1 92 ? 3.095 -1.398 -15.860 1.00 96.25 92 PRO A C 1
ATOM 722 O O . PRO A 1 92 ? 2.020 -0.796 -15.865 1.00 96.25 92 PRO A O 1
ATOM 725 N N . LYS A 1 93 ? 3.580 -1.997 -14.765 1.00 95.75 93 LYS A N 1
ATOM 726 C CA . LYS A 1 93 ? 2.884 -2.019 -13.475 1.00 95.75 93 LYS A CA 1
ATOM 727 C C . LYS A 1 93 ? 2.700 -0.611 -12.896 1.00 95.75 93 LYS A C 1
ATOM 729 O O . LYS A 1 93 ? 1.600 -0.258 -12.482 1.00 95.75 93 LYS A O 1
ATOM 734 N N . GLY A 1 94 ? 3.736 0.225 -12.934 1.00 96.06 94 GLY A N 1
ATOM 735 C CA . GLY A 1 94 ? 3.665 1.620 -12.505 1.00 96.06 94 GLY A CA 1
ATOM 736 C C . GLY A 1 94 ? 2.731 2.464 -13.362 1.00 96.06 94 GLY A C 1
ATOM 737 O O . GLY A 1 94 ? 2.004 3.293 -12.823 1.00 96.06 94 GLY A O 1
ATOM 738 N N . LEU A 1 95 ? 2.660 2.209 -14.670 1.00 96.38 95 LEU A N 1
ATOM 739 C CA . LEU A 1 95 ? 1.704 2.893 -15.541 1.00 96.38 95 LEU A CA 1
ATOM 740 C C . LEU A 1 95 ? 0.248 2.507 -15.220 1.00 96.38 95 LEU A C 1
ATOM 742 O O . LEU A 1 95 ? -0.623 3.376 -15.212 1.00 96.38 95 LEU A O 1
ATOM 746 N N . LYS A 1 96 ? -0.022 1.224 -14.931 1.00 95.88 96 LYS A N 1
ATOM 747 C CA . LYS A 1 96 ? -1.343 0.755 -14.471 1.00 95.88 96 LYS A CA 1
ATOM 748 C C . LYS A 1 96 ? -1.724 1.394 -13.135 1.00 95.88 96 LYS A C 1
ATOM 750 O O . LYS A 1 96 ? -2.801 1.974 -13.036 1.00 95.88 96 LYS A O 1
ATOM 755 N N . LEU A 1 97 ? -0.816 1.363 -12.157 1.00 95.19 97 LEU A N 1
ATOM 756 C CA . LEU A 1 97 ? -1.030 1.981 -10.849 1.00 95.19 97 LEU A CA 1
ATOM 757 C C . LEU A 1 97 ? -1.291 3.487 -10.975 1.00 95.19 97 LEU A C 1
ATOM 759 O O . LEU A 1 97 ? -2.225 4.001 -10.372 1.00 95.19 97 LEU A O 1
ATOM 763 N N . PHE A 1 98 ? -0.515 4.196 -11.799 1.00 94.25 98 PHE A N 1
ATOM 764 C CA . PHE A 1 98 ? -0.728 5.623 -12.027 1.00 94.25 98 PHE A CA 1
ATOM 765 C C . PHE A 1 98 ? -2.113 5.902 -12.613 1.00 94.25 98 PHE A C 1
ATOM 767 O O . PHE A 1 98 ? -2.799 6.797 -12.127 1.00 94.25 98 PHE A O 1
ATOM 774 N N . LYS A 1 99 ? -2.542 5.120 -13.616 1.00 93.50 99 LYS A N 1
ATOM 775 C CA . LYS A 1 99 ? -3.887 5.231 -14.199 1.00 93.50 99 LYS A CA 1
ATOM 776 C C . LYS A 1 99 ? -4.976 5.018 -13.151 1.00 93.50 99 LYS A C 1
ATOM 778 O O . LYS A 1 99 ? -5.877 5.844 -13.091 1.00 93.50 99 LYS A O 1
ATOM 783 N N . TRP A 1 100 ? -4.850 3.980 -12.324 1.00 92.19 100 TRP A N 1
ATOM 784 C CA . TRP A 1 100 ? -5.786 3.689 -11.235 1.00 92.19 100 TRP A CA 1
ATOM 785 C C . TRP A 1 100 ? -5.892 4.860 -10.241 1.00 92.19 100 TRP A C 1
ATOM 787 O O . TRP A 1 100 ? -6.990 5.350 -9.981 1.00 92.19 100 TRP A O 1
ATOM 797 N N . ILE A 1 101 ? -4.752 5.411 -9.796 1.00 90.56 101 ILE A N 1
ATOM 798 C CA . ILE A 1 101 ? -4.706 6.568 -8.882 1.00 90.56 101 ILE A CA 1
ATOM 799 C C . ILE A 1 101 ? -5.429 7.790 -9.470 1.00 90.56 101 ILE A C 1
ATOM 801 O O . ILE A 1 101 ? -6.145 8.485 -8.754 1.00 90.56 101 ILE A O 1
ATOM 805 N N . ILE A 1 102 ? -5.229 8.095 -10.760 1.00 88.44 102 ILE A N 1
ATOM 806 C CA . ILE A 1 102 ? -5.821 9.298 -11.375 1.00 88.44 102 ILE A CA 1
ATOM 807 C C . ILE A 1 102 ? -7.270 9.101 -11.837 1.00 88.44 102 ILE A C 1
ATOM 809 O O . ILE A 1 102 ? -7.976 10.093 -12.031 1.00 88.44 102 ILE A O 1
ATOM 813 N N . SER A 1 103 ? -7.708 7.856 -12.056 1.00 84.06 103 SER A N 1
ATOM 814 C CA . SER A 1 103 ? -9.083 7.550 -12.461 1.00 84.06 103 SER A CA 1
ATOM 815 C C . SER A 1 103 ? -10.060 7.591 -11.292 1.00 84.06 103 SER A C 1
ATOM 817 O O . SER A 1 103 ? -11.227 7.926 -11.495 1.00 84.06 103 SER A O 1
ATOM 819 N N . ASP A 1 104 ? -9.599 7.295 -10.075 1.00 65.94 104 ASP A N 1
ATOM 820 C CA . ASP A 1 104 ? -10.477 7.216 -8.914 1.00 65.94 104 ASP A CA 1
ATOM 821 C C . ASP A 1 104 ? -10.725 8.590 -8.270 1.00 65.94 104 ASP A C 1
ATOM 823 O O . ASP A 1 104 ? -9.999 9.068 -7.394 1.00 65.94 104 ASP A O 1
ATOM 827 N N . LYS A 1 105 ? -11.800 9.246 -8.719 1.00 62.38 105 LYS A N 1
ATOM 828 C CA . LYS A 1 105 ? -12.343 10.455 -8.076 1.00 62.38 105 LYS A CA 1
ATOM 829 C C . LYS A 1 105 ? -13.394 10.141 -7.004 1.00 62.38 105 LYS A C 1
ATOM 831 O O . LYS A 1 105 ? -13.751 11.033 -6.237 1.00 62.38 105 LYS A O 1
ATOM 836 N N . SER A 1 106 ? -13.897 8.908 -6.949 1.00 61.03 106 SER A N 1
ATOM 837 C CA . SER A 1 106 ? -15.020 8.486 -6.099 1.00 61.03 106 SER A CA 1
ATOM 838 C C . SER A 1 106 ? -14.625 8.264 -4.638 1.00 61.03 106 SER A C 1
ATOM 840 O O . SER A 1 106 ? -15.399 8.611 -3.737 1.00 61.03 106 SER A O 1
ATOM 842 N N . HIS A 1 107 ? -13.420 7.751 -4.380 1.00 56.16 107 HIS A N 1
ATOM 843 C CA . HIS A 1 107 ? -13.017 7.330 -3.031 1.00 56.16 107 HIS A CA 1
ATOM 844 C C . HIS A 1 107 ? -12.110 8.321 -2.285 1.00 56.16 107 HIS A C 1
ATOM 846 O O . HIS A 1 107 ? -11.635 8.032 -1.191 1.00 56.16 107 HIS A O 1
ATOM 852 N N . GLY A 1 108 ? -11.966 9.539 -2.816 1.00 59.88 108 GLY A N 1
ATOM 853 C CA . GLY A 1 108 ? -11.103 10.573 -2.247 1.00 59.88 108 GLY A CA 1
ATOM 854 C C . GLY A 1 108 ? -9.687 10.399 -2.772 1.00 59.88 108 GLY A C 1
ATOM 855 O O . GLY A 1 108 ? -8.937 9.581 -2.262 1.00 59.88 108 GLY A O 1
ATOM 856 N N . ALA A 1 109 ? -9.357 11.166 -3.815 1.00 72.50 109 ALA A N 1
ATOM 857 C CA . ALA A 1 109 ? -8.116 11.067 -4.579 1.00 72.50 109 ALA A CA 1
ATOM 858 C C . ALA A 1 109 ? -6.906 10.687 -3.704 1.00 72.50 109 ALA A C 1
ATOM 860 O O . ALA A 1 109 ? -6.480 11.455 -2.834 1.00 72.50 109 ALA A O 1
ATOM 861 N N . LEU A 1 110 ? -6.375 9.485 -3.931 1.00 85.44 110 LEU A N 1
ATOM 862 C CA . LEU A 1 110 ? -5.142 9.036 -3.303 1.00 85.44 110 LEU A CA 1
ATOM 863 C C . LE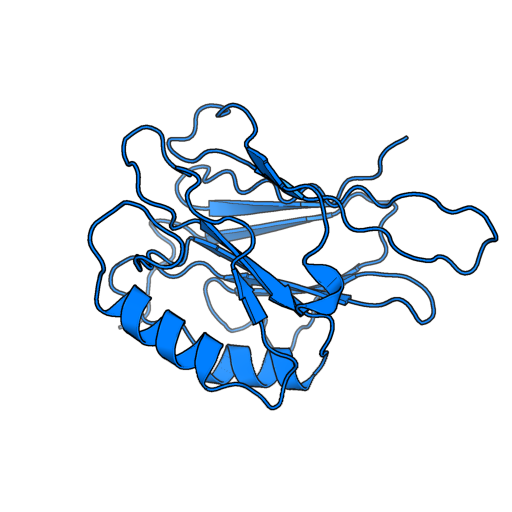U A 1 110 ? -3.960 9.793 -3.904 1.00 85.44 110 LEU A C 1
ATOM 865 O O . LEU A 1 110 ? -3.928 10.133 -5.088 1.00 85.44 110 LEU A O 1
ATOM 869 N N . LYS A 1 111 ? -2.943 10.033 -3.085 1.00 87.69 111 LYS A N 1
ATOM 870 C CA . LYS A 1 111 ? -1.681 10.623 -3.518 1.00 87.69 111 LYS A CA 1
ATOM 871 C C . LYS A 1 111 ? -0.533 9.796 -2.971 1.00 87.69 111 LYS A C 1
ATOM 873 O O . LYS A 1 111 ? -0.511 9.493 -1.784 1.00 87.69 111 LYS A O 1
ATOM 878 N N . VAL A 1 112 ? 0.443 9.490 -3.824 1.00 88.69 112 VAL A N 1
ATOM 879 C CA . VAL A 1 112 ? 1.725 8.928 -3.378 1.00 88.69 112 VAL A CA 1
ATOM 880 C C . VAL A 1 112 ? 2.475 9.990 -2.571 1.00 88.69 112 VAL A C 1
ATOM 882 O O . VAL A 1 112 ? 2.726 11.082 -3.090 1.00 88.69 112 VAL A O 1
ATOM 885 N N . ILE A 1 113 ? 2.814 9.677 -1.324 1.00 84.81 113 ILE A N 1
ATOM 886 C CA . ILE A 1 113 ? 3.502 10.563 -0.374 1.00 84.81 113 ILE A CA 1
ATOM 887 C C . ILE A 1 113 ? 5.005 10.270 -0.352 1.00 84.81 113 ILE A C 1
ATOM 889 O O . ILE A 1 113 ? 5.799 11.205 -0.350 1.00 84.81 113 ILE A O 1
ATOM 893 N N . SER A 1 114 ? 5.410 9.002 -0.462 1.00 80.19 114 SER A N 1
ATOM 894 C CA . SER A 1 114 ? 6.814 8.554 -0.414 1.00 80.19 114 SER A CA 1
ATOM 895 C C . SER A 1 114 ? 7.623 8.831 -1.700 1.00 80.19 114 SER A C 1
ATOM 897 O O . SER A 1 114 ? 8.457 8.032 -2.117 1.00 80.19 114 SER A O 1
ATOM 899 N N . LYS A 1 115 ? 7.372 9.946 -2.395 1.00 84.50 115 LYS A N 1
ATOM 900 C CA . LYS A 1 115 ? 7.917 10.205 -3.740 1.00 84.50 115 LYS A CA 1
ATOM 901 C C . LYS A 1 115 ? 9.422 10.466 -3.748 1.00 84.50 115 LYS A C 1
ATOM 903 O O . LYS A 1 115 ? 9.917 11.293 -2.995 1.00 84.50 115 LYS A O 1
ATOM 908 N N . PHE A 1 116 ? 10.100 9.894 -4.742 1.00 83.44 116 PHE A N 1
ATOM 909 C CA . PHE A 1 116 ? 11.501 10.137 -5.114 1.00 83.44 116 PHE A CA 1
ATOM 910 C C . PHE A 1 116 ? 12.515 9.760 -4.047 1.00 83.44 116 PHE A C 1
ATOM 912 O O . PHE A 1 116 ? 13.646 10.251 -4.041 1.00 83.44 116 PHE A O 1
ATOM 919 N N . ILE A 1 117 ? 12.087 8.862 -3.178 1.00 75.44 117 ILE A N 1
ATOM 920 C CA . ILE A 1 117 ? 12.849 8.353 -2.070 1.00 75.44 117 ILE A CA 1
ATOM 921 C C . ILE A 1 117 ? 13.336 6.961 -2.473 1.00 75.44 117 ILE A C 1
ATOM 923 O O . ILE A 1 117 ? 12.506 6.094 -2.754 1.00 75.44 117 ILE A O 1
ATOM 927 N N . PRO A 1 118 ? 14.654 6.742 -2.599 1.00 70.50 118 PRO A N 1
ATOM 928 C CA . PRO A 1 118 ? 15.195 5.414 -2.830 1.00 70.50 118 PRO A CA 1
ATOM 929 C C . PRO A 1 118 ? 14.906 4.548 -1.614 1.00 70.50 118 PRO A C 1
ATOM 931 O O . PRO A 1 118 ? 15.384 4.824 -0.515 1.00 70.50 118 PRO A O 1
ATOM 934 N N . THR A 1 119 ? 14.118 3.504 -1.811 1.00 68.44 119 THR A N 1
ATOM 935 C CA . THR A 1 119 ? 13.753 2.590 -0.730 1.00 68.44 119 THR A CA 1
ATOM 936 C C . THR A 1 119 ? 14.579 1.316 -0.764 1.00 68.44 119 THR A C 1
ATOM 938 O O . THR A 1 119 ? 14.333 0.445 0.049 1.00 68.44 119 THR A O 1
ATOM 941 N N . SER A 1 120 ? 15.616 1.243 -1.616 1.00 68.19 120 SER A N 1
ATOM 942 C CA . SER A 1 120 ? 16.611 0.165 -1.601 1.00 68.19 120 SER A CA 1
ATOM 943 C C . SER A 1 120 ? 18.056 0.661 -1.756 1.00 68.19 120 SER A C 1
ATOM 945 O O . SER A 1 120 ? 18.311 1.715 -2.336 1.00 68.19 120 SER A O 1
ATOM 947 N N . THR A 1 121 ? 19.017 -0.097 -1.229 1.00 60.41 121 THR A N 1
ATOM 948 C CA . THR A 1 121 ? 20.465 0.205 -1.216 1.00 60.41 121 THR A CA 1
ATOM 949 C C . THR A 1 121 ? 21.138 0.067 -2.587 1.00 60.41 121 THR A C 1
ATOM 951 O O . THR A 1 121 ? 22.172 0.689 -2.824 1.00 60.41 121 THR A O 1
ATOM 954 N N . GLY A 1 122 ? 20.542 -0.690 -3.515 1.00 65.44 122 GLY A N 1
ATOM 955 C CA . GLY A 1 122 ? 21.064 -0.924 -4.869 1.00 65.44 122 GLY A CA 1
ATOM 956 C C . GLY A 1 122 ? 20.291 -0.229 -5.995 1.00 65.44 122 GLY A C 1
ATOM 957 O O . GLY A 1 122 ? 20.619 -0.413 -7.168 1.00 65.44 122 GLY A O 1
ATOM 958 N N . SER A 1 123 ? 19.248 0.547 -5.682 1.00 74.75 123 SER A N 1
ATOM 959 C CA . SER A 1 123 ? 18.397 1.170 -6.697 1.00 74.75 123 SER A C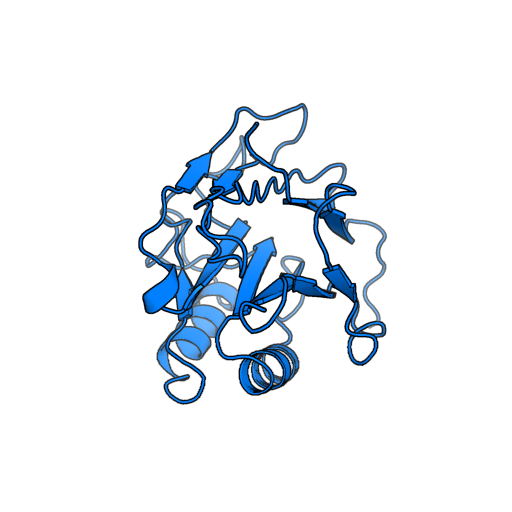A 1
ATOM 960 C C . SER A 1 123 ? 17.949 2.571 -6.308 1.00 74.75 123 SER A C 1
ATOM 962 O O . SER A 1 123 ? 17.569 2.834 -5.176 1.00 74.75 123 SER A O 1
ATOM 964 N N . THR A 1 124 ? 17.878 3.463 -7.295 1.00 78.94 124 THR A N 1
ATOM 965 C CA . THR A 1 124 ? 17.186 4.758 -7.167 1.00 78.94 124 THR A CA 1
ATOM 966 C C . THR A 1 124 ? 15.671 4.633 -7.359 1.00 78.94 124 THR A C 1
ATOM 968 O O . THR A 1 124 ? 14.955 5.639 -7.413 1.00 78.94 124 THR A O 1
ATOM 971 N N . ALA A 1 125 ? 15.173 3.402 -7.516 1.00 83.62 125 ALA A N 1
ATOM 972 C CA . ALA A 1 125 ? 13.757 3.130 -7.630 1.00 83.62 125 ALA A CA 1
ATOM 973 C C . ALA A 1 125 ? 13.031 3.404 -6.306 1.00 83.62 125 ALA A C 1
ATOM 975 O O . ALA A 1 125 ? 13.552 3.177 -5.218 1.00 83.62 125 ALA A O 1
ATOM 976 N N . THR A 1 126 ? 11.798 3.878 -6.441 1.00 86.50 126 THR A N 1
ATOM 977 C CA . THR A 1 126 ? 10.865 4.092 -5.335 1.00 86.50 126 THR A CA 1
ATOM 978 C C . THR A 1 126 ? 9.725 3.128 -5.599 1.00 86.50 126 THR A C 1
ATOM 980 O O . THR A 1 126 ? 8.918 3.382 -6.497 1.00 86.50 126 THR A O 1
ATOM 983 N N . ILE A 1 127 ? 9.755 1.984 -4.920 1.00 86.31 127 ILE A N 1
ATOM 984 C CA . ILE A 1 127 ? 8.810 0.872 -5.120 1.00 86.31 127 ILE A CA 1
ATOM 985 C C . ILE A 1 127 ? 8.010 0.559 -3.857 1.00 86.31 127 ILE A C 1
ATOM 987 O O . ILE A 1 127 ? 6.870 0.112 -3.972 1.00 86.31 127 ILE A O 1
ATOM 991 N N . ASP A 1 128 ? 8.558 0.904 -2.689 1.00 85.50 128 ASP A N 1
ATOM 992 C CA . ASP A 1 128 ? 7.825 0.960 -1.432 1.00 85.50 128 ASP A CA 1
ATOM 993 C C . ASP A 1 128 ? 7.030 2.267 -1.396 1.00 85.50 128 ASP A C 1
ATOM 995 O O . ASP A 1 128 ? 7.569 3.377 -1.273 1.00 85.50 128 ASP A O 1
ATOM 999 N N . LEU A 1 129 ? 5.725 2.141 -1.603 1.00 87.38 129 LEU A N 1
ATOM 1000 C CA . LEU A 1 129 ? 4.843 3.287 -1.740 1.00 87.38 129 LEU A CA 1
ATOM 1001 C C . LEU A 1 129 ? 4.050 3.497 -0.456 1.00 87.38 129 LEU A C 1
ATOM 1003 O O . LEU A 1 129 ? 3.576 2.548 0.164 1.00 87.38 129 LEU A O 1
ATOM 1007 N N . VAL A 1 130 ? 3.855 4.762 -0.091 1.00 86.50 130 VAL A N 1
ATOM 1008 C CA . VAL A 1 130 ? 2.748 5.169 0.774 1.00 86.50 130 VAL A CA 1
ATOM 1009 C C . VAL A 1 130 ? 1.818 6.052 -0.019 1.00 86.50 130 VAL A C 1
ATOM 1011 O O . VAL A 1 130 ? 2.239 7.041 -0.623 1.00 86.50 130 VAL A O 1
ATOM 1014 N N . MET A 1 131 ? 0.545 5.695 -0.001 1.00 88.50 131 MET A N 1
ATOM 1015 C CA . MET A 1 131 ? -0.545 6.430 -0.603 1.00 88.50 131 MET A CA 1
ATOM 1016 C C . MET A 1 131 ? -1.556 6.768 0.479 1.00 88.50 131 MET A C 1
ATOM 1018 O O . MET A 1 131 ? -1.996 5.897 1.224 1.00 88.50 131 MET A O 1
ATOM 1022 N N . ALA A 1 132 ? -1.944 8.034 0.558 1.00 86.12 132 ALA A N 1
ATOM 1023 C CA . ALA A 1 132 ? -3.015 8.452 1.450 1.00 86.12 132 ALA A CA 1
ATOM 1024 C C . ALA A 1 132 ? -3.943 9.451 0.750 1.00 86.12 132 ALA A C 1
ATOM 1026 O O . ALA A 1 132 ? -3.562 10.037 -0.273 1.00 86.12 132 ALA A O 1
ATOM 1027 N N . PRO A 1 133 ? -5.149 9.677 1.292 1.00 82.69 133 PRO A N 1
ATOM 1028 C CA . PRO A 1 133 ? -6.061 10.691 0.798 1.00 82.69 133 PRO A CA 1
ATOM 1029 C C . PRO A 1 133 ? -5.407 12.068 0.905 1.00 82.69 133 PRO A C 1
ATOM 1031 O O . PRO A 1 133 ? -4.675 12.341 1.858 1.00 82.69 133 PRO A O 1
ATOM 1034 N N . ILE A 1 134 ? -5.707 12.968 -0.036 1.00 76.44 134 ILE A N 1
ATOM 1035 C CA . ILE A 1 134 ? -5.111 14.318 -0.075 1.00 76.44 134 ILE A CA 1
ATOM 1036 C C . ILE A 1 134 ? -5.213 15.048 1.276 1.00 76.44 134 ILE A C 1
ATOM 1038 O O . ILE A 1 134 ? -4.248 15.683 1.697 1.00 76.44 134 ILE A O 1
ATOM 1042 N N . PHE A 1 135 ? -6.333 14.915 1.993 1.00 70.00 135 PHE A N 1
ATOM 1043 C CA . PHE A 1 135 ? -6.533 15.576 3.289 1.00 70.00 135 PHE A CA 1
ATOM 1044 C C . PHE A 1 135 ? -5.675 15.001 4.435 1.00 70.00 135 PHE A C 1
ATOM 1046 O O . PHE A 1 135 ? -5.528 15.662 5.456 1.00 70.00 135 PHE A O 1
ATOM 1053 N N . LEU A 1 136 ? -5.082 13.811 4.272 1.00 66.56 136 LEU A N 1
ATOM 1054 C CA . LEU A 1 136 ? -4.105 13.218 5.201 1.00 66.56 136 LEU A CA 1
ATOM 1055 C C . LEU A 1 136 ? -2.655 13.366 4.708 1.00 66.56 136 LEU A C 1
ATOM 1057 O O . LEU A 1 136 ? -1.737 12.878 5.361 1.00 66.56 136 LEU A O 1
ATOM 1061 N N . SER A 1 137 ? -2.434 14.003 3.551 1.00 59.59 137 SER A N 1
ATOM 1062 C CA . SER A 1 137 ? -1.139 13.990 2.852 1.00 59.59 137 SER A CA 1
ATOM 1063 C C . SER A 1 137 ? -0.140 15.075 3.279 1.00 59.59 137 SER A C 1
ATOM 1065 O O . SER A 1 137 ? 0.949 15.137 2.714 1.00 59.59 137 SER A O 1
ATOM 1067 N N . ASN A 1 138 ? -0.479 15.908 4.270 1.00 57.84 138 ASN A N 1
ATOM 1068 C CA . ASN A 1 138 ? 0.348 17.033 4.738 1.00 57.84 138 ASN A CA 1
ATOM 1069 C C . ASN A 1 138 ? 1.313 16.678 5.889 1.00 57.84 138 ASN A C 1
ATOM 1071 O O . ASN A 1 138 ? 1.740 17.571 6.612 1.00 57.84 138 ASN A O 1
ATOM 1075 N N . ASN A 1 139 ? 1.652 15.401 6.075 1.00 59.06 139 ASN A N 1
ATOM 1076 C CA . ASN A 1 139 ? 2.473 14.970 7.208 1.00 59.06 139 ASN A CA 1
ATOM 1077 C C . ASN A 1 139 ? 3.932 14.692 6.831 1.00 59.06 139 ASN A C 1
ATOM 1079 O O . ASN A 1 139 ? 4.230 14.326 5.692 1.00 59.06 139 ASN A O 1
ATOM 1083 N N . ASP A 1 140 ? 4.820 14.820 7.820 1.00 59.34 140 ASP A N 1
ATOM 1084 C CA . ASP A 1 140 ? 6.256 14.580 7.685 1.00 59.34 140 ASP A CA 1
ATOM 1085 C C . ASP A 1 140 ? 6.548 13.107 7.363 1.00 59.34 140 ASP A C 1
ATOM 1087 O O . ASP A 1 140 ? 6.259 12.208 8.159 1.00 59.34 140 ASP A O 1
ATOM 1091 N N . PHE A 1 141 ? 7.145 12.875 6.192 1.00 63.03 141 PHE A N 1
ATOM 1092 C CA . PHE A 1 141 ? 7.671 11.584 5.751 1.00 63.03 141 PHE A CA 1
ATOM 1093 C C . PHE A 1 141 ? 9.203 11.619 5.782 1.00 63.03 141 PHE A C 1
ATOM 1095 O O . PHE A 1 141 ? 9.813 12.525 5.209 1.00 63.03 141 PHE A O 1
ATOM 1102 N N . SER A 1 142 ? 9.843 10.623 6.390 1.00 58.38 142 SER A N 1
ATOM 1103 C CA . SER A 1 142 ? 11.305 10.490 6.409 1.00 58.38 142 SER A CA 1
ATOM 1104 C C . SER A 1 142 ? 11.749 9.038 6.247 1.00 58.38 142 SER A C 1
ATOM 1106 O O . SER A 1 142 ? 11.032 8.118 6.616 1.00 58.38 142 SER A O 1
ATOM 1108 N N . VAL A 1 143 ? 12.938 8.814 5.683 1.00 56.78 143 VAL A N 1
ATOM 1109 C CA . VAL A 1 143 ? 13.559 7.480 5.610 1.00 56.78 143 VAL A CA 1
ATOM 1110 C C . VAL A 1 143 ? 14.489 7.277 6.788 1.00 56.78 143 VAL A C 1
ATOM 1112 O O . VAL A 1 143 ? 15.244 8.178 7.151 1.00 56.78 143 VAL A O 1
ATOM 1115 N N . LEU A 1 144 ? 14.444 6.083 7.363 1.00 59.66 144 LEU A N 1
ATOM 1116 C CA . LEU A 1 144 ? 15.307 5.643 8.444 1.00 59.66 144 LEU A CA 1
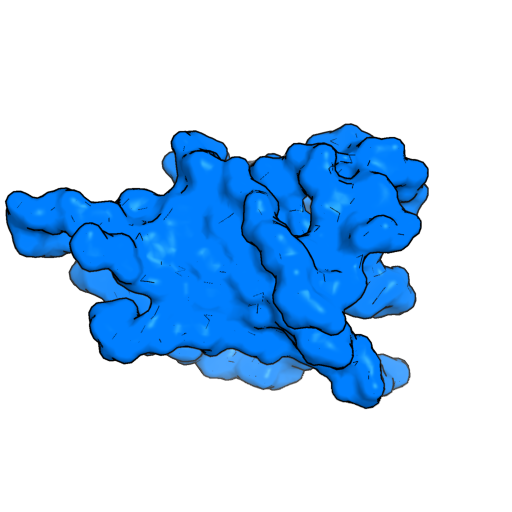ATOM 1117 C C . LEU A 1 144 ? 16.495 4.838 7.884 1.00 59.66 144 LEU A C 1
ATOM 1119 O O . LEU A 1 144 ? 16.391 4.239 6.811 1.00 59.66 144 LEU A O 1
ATOM 1123 N N . PRO A 1 145 ? 17.634 4.796 8.598 1.00 55.34 145 PRO A N 1
ATOM 1124 C CA . PRO A 1 145 ? 18.763 3.953 8.215 1.00 55.34 145 PRO A CA 1
ATOM 1125 C C . PRO A 1 145 ? 18.350 2.484 8.044 1.00 55.34 145 PRO A C 1
ATOM 1127 O O . PRO A 1 145 ? 17.528 1.975 8.808 1.00 55.34 145 PRO A O 1
ATOM 1130 N N . SER A 1 146 ? 18.941 1.793 7.063 1.00 56.34 146 SER A N 1
ATOM 1131 C CA . SER A 1 146 ? 18.727 0.351 6.891 1.00 56.34 146 SER A CA 1
ATOM 1132 C C . SER A 1 146 ? 19.214 -0.418 8.125 1.00 56.34 146 SER A C 1
ATOM 1134 O O . SER A 1 146 ? 20.275 -0.126 8.681 1.00 56.34 146 SER A O 1
ATOM 1136 N N . ILE A 1 147 ? 18.445 -1.431 8.527 1.00 55.72 147 ILE A N 1
ATOM 1137 C CA . ILE A 1 147 ? 18.781 -2.358 9.611 1.00 55.72 147 ILE A CA 1
ATOM 1138 C C . ILE A 1 147 ? 19.031 -3.743 8.998 1.00 55.72 147 ILE A C 1
ATOM 1140 O O . ILE A 1 147 ? 18.256 -4.676 9.187 1.00 55.72 147 ILE A O 1
ATOM 1144 N N . GLY A 1 148 ? 20.093 -3.866 8.198 1.00 51.41 148 GLY A N 1
ATOM 1145 C CA . GLY A 1 148 ? 20.515 -5.146 7.610 1.00 51.41 148 GLY A CA 1
ATOM 1146 C C . GLY A 1 148 ? 19.638 -5.674 6.465 1.00 51.41 148 GLY A C 1
ATOM 1147 O O . GLY A 1 148 ? 19.826 -6.816 6.055 1.00 51.41 148 GLY A O 1
ATOM 1148 N N . SER A 1 149 ? 18.712 -4.857 5.950 1.00 59.84 149 SER A N 1
ATOM 1149 C CA . SER A 1 149 ? 17.901 -5.128 4.754 1.00 59.84 149 SER A CA 1
ATOM 1150 C C . SER A 1 149 ? 18.431 -4.328 3.563 1.00 59.84 149 SER A C 1
ATOM 1152 O O . SER A 1 149 ? 19.003 -3.246 3.721 1.00 59.84 149 SER A O 1
ATOM 1154 N N . ASP A 1 150 ? 18.230 -4.832 2.352 1.00 56.88 150 ASP A N 1
ATOM 1155 C CA . ASP A 1 150 ? 18.444 -4.041 1.151 1.00 56.88 150 ASP A CA 1
ATOM 1156 C C . ASP A 1 150 ? 17.370 -2.962 0.971 1.00 56.88 150 ASP A C 1
ATOM 1158 O O . ASP A 1 150 ? 17.656 -2.009 0.251 1.00 56.88 150 ASP A O 1
ATOM 1162 N N . HIS A 1 151 ? 16.227 -3.046 1.668 1.00 64.06 151 HIS A N 1
ATOM 1163 C CA . HIS A 1 151 ? 15.215 -1.992 1.757 1.00 64.06 151 HIS A CA 1
ATOM 1164 C C . HIS A 1 151 ? 15.432 -1.048 2.955 1.00 64.06 151 HIS A C 1
ATOM 1166 O O . HIS A 1 151 ? 15.917 -1.443 4.019 1.00 64.06 151 HIS A O 1
ATOM 1172 N N . HIS A 1 152 ? 15.039 0.217 2.793 1.00 56.19 152 HIS A N 1
ATOM 1173 C CA . HIS A 1 152 ? 15.108 1.231 3.845 1.00 56.19 152 HIS A CA 1
ATOM 1174 C C . HIS A 1 152 ? 13.741 1.429 4.517 1.00 56.19 152 HIS A C 1
ATOM 1176 O O . HIS A 1 152 ? 12.781 1.781 3.824 1.00 56.19 152 HIS A O 1
ATOM 1182 N N . PRO A 1 153 ? 13.648 1.302 5.855 1.00 61.22 153 PRO A N 1
ATOM 1183 C CA . PRO A 1 153 ? 12.441 1.673 6.580 1.00 61.22 153 PRO A CA 1
ATOM 1184 C C . PRO A 1 153 ? 12.147 3.161 6.421 1.00 61.22 153 PRO A C 1
ATOM 1186 O O . PRO A 1 153 ? 13.051 3.971 6.229 1.00 61.22 153 PRO A O 1
ATOM 1189 N N . TYR A 1 154 ? 10.889 3.550 6.569 1.00 63.81 154 TYR A N 1
ATOM 1190 C CA . TYR A 1 154 ? 10.509 4.956 6.615 1.00 63.81 154 TYR A CA 1
ATOM 1191 C C . TYR A 1 154 ? 9.579 5.241 7.792 1.00 63.81 154 TYR A C 1
ATOM 1193 O O . TYR A 1 154 ? 9.174 4.360 8.545 1.00 63.81 154 TYR A O 1
ATOM 1201 N N . HIS A 1 155 ? 9.319 6.517 8.011 1.00 64.69 155 HIS A N 1
ATOM 1202 C CA . HIS A 1 155 ? 8.559 7.058 9.116 1.00 64.69 155 HIS A CA 1
ATOM 1203 C C . HIS A 1 155 ? 7.564 8.069 8.560 1.00 64.69 155 HIS A C 1
ATOM 1205 O O . HIS A 1 155 ? 7.927 8.913 7.742 1.00 64.69 155 HIS A O 1
ATOM 1211 N N . GLN A 1 156 ? 6.315 7.991 9.015 1.00 62.78 156 GLN A N 1
ATOM 1212 C CA . GLN A 1 156 ? 5.277 8.939 8.632 1.00 62.78 156 GLN A CA 1
ATOM 1213 C C . GLN A 1 156 ? 4.275 9.116 9.766 1.00 62.78 156 GLN A C 1
ATOM 1215 O O . GLN A 1 156 ? 3.390 8.281 9.944 1.00 62.78 156 GLN A O 1
ATOM 1220 N N . ALA A 1 157 ? 4.383 10.225 10.494 1.00 59.66 157 ALA A N 1
ATOM 1221 C CA . ALA A 1 157 ? 3.476 10.527 11.594 1.00 59.66 157 ALA A CA 1
ATOM 1222 C C . ALA A 1 157 ? 2.086 10.931 11.076 1.00 59.66 157 ALA A C 1
ATOM 1224 O O . ALA A 1 157 ? 1.966 11.581 10.040 1.00 59.66 157 ALA A O 1
ATOM 1225 N N . HIS A 1 158 ? 1.023 10.591 11.805 1.00 60.59 158 HIS A N 1
ATOM 1226 C CA . HIS A 1 158 ? -0.327 11.062 11.495 1.00 60.59 158 HIS A CA 1
ATOM 1227 C C . HIS A 1 158 ? -1.034 11.505 12.776 1.00 60.59 158 HIS A C 1
ATOM 1229 O O . HIS A 1 158 ? -1.313 10.661 13.627 1.00 60.59 158 HIS A O 1
ATOM 1235 N N . PRO A 1 159 ? -1.373 12.799 12.929 1.00 53.72 159 PRO A N 1
ATOM 1236 C CA . PRO A 1 159 ? -2.118 13.244 14.096 1.00 53.72 159 PRO A CA 1
ATOM 1237 C C . PRO A 1 159 ? -3.504 12.585 14.117 1.00 53.72 159 PRO A C 1
ATOM 1239 O O . PRO A 1 159 ? -4.226 12.597 13.119 1.00 53.72 159 PRO A O 1
ATOM 1242 N N . MET A 1 160 ? -3.872 12.017 15.265 1.00 51.72 160 MET A N 1
ATOM 1243 C CA . MET A 1 160 ? -5.219 11.517 15.534 1.00 51.72 160 MET A CA 1
ATOM 1244 C C . MET A 1 160 ? -5.853 12.365 16.633 1.00 51.72 160 MET A C 1
ATOM 1246 O O . MET A 1 160 ? -5.251 12.574 17.684 1.00 51.72 160 MET A O 1
ATOM 1250 N N . GLU A 1 161 ? -7.075 12.840 16.403 1.00 47.06 161 GLU A N 1
ATOM 1251 C CA . GLU A 1 161 ? -7.868 13.490 17.445 1.00 47.06 161 GLU A CA 1
ATOM 1252 C C . GLU A 1 161 ? -8.474 12.423 18.360 1.00 47.06 161 GLU A C 1
ATOM 1254 O O . GLU A 1 161 ? -9.201 11.539 17.893 1.00 47.06 161 GLU A O 1
ATOM 1259 N N . THR A 1 162 ? -8.180 12.508 19.659 1.00 42.91 162 THR A N 1
ATOM 1260 C CA . THR A 1 162 ? -8.791 11.646 20.679 1.00 42.91 162 THR A CA 1
ATOM 1261 C C . THR A 1 162 ? -9.894 12.387 21.424 1.00 42.91 162 THR A C 1
ATOM 1263 O O . THR A 1 162 ? -9.886 13.611 21.524 1.00 42.91 162 THR A O 1
ATOM 1266 N N . SER A 1 163 ? -10.855 11.638 21.968 1.00 41.12 163 SER A N 1
ATOM 1267 C CA . SER A 1 163 ? -11.981 12.177 22.748 1.00 41.12 163 SER A CA 1
ATOM 1268 C C . SER A 1 163 ? -11.570 12.750 24.111 1.00 41.12 163 SER A C 1
ATOM 1270 O O . SER A 1 163 ? -12.380 13.375 24.795 1.00 41.12 163 SER A O 1
ATOM 1272 N N . ARG A 1 164 ? -10.313 12.552 24.523 1.00 43.09 164 ARG A N 1
ATOM 1273 C CA . ARG A 1 164 ? -9.721 13.214 25.684 1.00 43.09 164 ARG A CA 1
ATOM 1274 C C . ARG A 1 164 ? -9.037 14.478 25.171 1.00 43.09 164 ARG A C 1
ATOM 1276 O O . ARG A 1 164 ? -8.294 14.399 24.206 1.00 43.09 164 ARG A O 1
ATOM 1283 N N . ASN A 1 165 ? -9.268 15.621 25.818 1.00 35.81 165 ASN A N 1
ATOM 1284 C CA . ASN A 1 165 ? -8.715 16.959 25.513 1.00 35.81 165 ASN A CA 1
ATOM 1285 C C . ASN A 1 165 ? -7.164 17.068 25.586 1.00 35.81 165 ASN A C 1
ATOM 1287 O O . ASN A 1 165 ? -6.616 18.098 25.969 1.00 35.81 165 ASN A O 1
ATOM 1291 N N . LEU A 1 166 ? -6.437 16.008 25.244 1.00 36.84 166 LEU A N 1
ATOM 1292 C CA . LEU A 1 166 ? -4.997 15.953 25.084 1.00 36.84 166 LEU A CA 1
ATOM 1293 C C . LEU A 1 166 ? -4.726 15.565 23.631 1.00 36.84 166 LEU A C 1
ATOM 1295 O O . LEU A 1 166 ? -4.994 14.442 23.203 1.00 36.84 166 LEU A O 1
ATOM 1299 N N . SER A 1 167 ? -4.192 16.510 22.865 1.00 34.94 167 SER A N 1
ATOM 1300 C CA . SER A 1 167 ? -3.622 16.277 21.542 1.00 34.94 167 SER A CA 1
ATOM 1301 C C . SER A 1 167 ? -2.359 15.418 21.677 1.00 34.94 167 SER A C 1
ATOM 1303 O O . SER A 1 167 ? -1.241 15.924 21.601 1.00 34.94 167 SER A O 1
ATOM 1305 N N . HIS A 1 168 ? -2.518 14.121 21.938 1.00 37.12 168 HIS A N 1
ATOM 1306 C CA . HIS A 1 168 ? -1.426 13.171 21.793 1.00 37.12 168 HIS A CA 1
ATOM 1307 C C . HIS A 1 168 ? -1.230 12.913 20.299 1.00 37.12 168 HIS A C 1
ATOM 1309 O O . HIS A 1 168 ? -2.108 12.381 19.621 1.00 37.12 168 HIS A O 1
ATOM 1315 N N . LEU A 1 169 ? -0.080 13.333 19.774 1.00 35.97 169 LEU A N 1
ATOM 1316 C CA . LEU A 1 169 ? 0.366 12.947 18.443 1.00 35.97 169 LEU A CA 1
ATOM 1317 C C . LEU A 1 169 ? 0.566 11.431 18.437 1.00 35.97 169 LEU A C 1
ATOM 1319 O O . LEU A 1 169 ? 1.481 10.904 19.064 1.00 35.97 169 LEU A O 1
ATOM 1323 N N . TYR A 1 170 ? -0.292 10.716 17.719 1.00 40.22 170 TYR A N 1
ATOM 1324 C CA . TYR A 1 170 ? 0.009 9.341 17.357 1.00 40.22 170 TYR A CA 1
ATOM 1325 C C . TYR A 1 170 ? 1.101 9.381 16.285 1.00 40.22 170 TYR A C 1
ATOM 1327 O O . TYR A 1 170 ? 0.877 9.708 15.120 1.00 40.22 170 TYR A O 1
ATOM 1335 N N . GLY A 1 171 ? 2.328 9.081 16.693 1.00 39.00 171 GLY A N 1
ATOM 1336 C CA . GLY A 1 171 ? 3.426 8.828 15.771 1.00 39.00 171 GLY A CA 1
ATOM 1337 C C . GLY A 1 171 ? 3.227 7.486 15.076 1.00 39.00 171 GLY A C 1
ATOM 1338 O O . GLY A 1 171 ? 3.801 6.487 15.485 1.00 39.00 171 GLY A O 1
ATOM 1339 N N . ILE A 1 172 ? 2.419 7.434 14.019 1.00 44.94 172 ILE A N 1
ATOM 1340 C CA . ILE A 1 172 ? 2.466 6.307 13.081 1.00 44.94 172 ILE A CA 1
ATOM 1341 C C . ILE A 1 172 ? 3.923 6.186 12.588 1.00 44.94 172 ILE A C 1
ATOM 1343 O O . ILE A 1 172 ? 4.506 7.148 12.105 1.00 44.94 172 ILE A O 1
ATOM 1347 N N . ILE A 1 173 ? 4.557 5.024 12.741 1.00 41.22 173 ILE A N 1
ATOM 1348 C CA . ILE A 1 173 ? 5.932 4.795 12.265 1.00 41.22 173 ILE A CA 1
ATOM 1349 C C . ILE A 1 173 ? 5.880 3.622 11.305 1.00 41.22 173 ILE A C 1
ATOM 1351 O O . ILE A 1 173 ? 6.169 2.483 11.665 1.00 41.22 173 ILE A O 1
ATOM 1355 N N . LEU A 1 174 ? 5.488 3.911 10.070 1.00 47.75 174 LEU A N 1
ATOM 1356 C CA . LEU A 1 174 ? 5.388 2.933 8.991 1.00 47.75 174 LEU A CA 1
ATOM 1357 C C . LEU A 1 174 ? 6.765 2.399 8.550 1.00 47.75 174 LEU A C 1
ATOM 1359 O O . LEU A 1 174 ? 7.242 2.701 7.466 1.00 47.75 174 LEU A O 1
ATOM 1363 N N . ALA A 1 175 ? 7.414 1.584 9.378 1.00 39.94 175 ALA A N 1
ATOM 1364 C CA . ALA A 1 175 ? 8.712 1.001 9.066 1.00 39.94 175 ALA A CA 1
ATOM 1365 C C . ALA A 1 175 ? 8.590 -0.221 8.136 1.00 39.94 175 ALA A C 1
ATOM 1367 O O . ALA A 1 175 ? 8.569 -1.346 8.633 1.00 39.94 175 ALA A O 1
ATOM 1368 N N . ILE A 1 176 ? 8.579 -0.010 6.810 1.00 45.41 176 ILE A N 1
ATOM 1369 C CA . ILE A 1 176 ? 8.792 -1.093 5.828 1.00 45.41 176 ILE A CA 1
ATOM 1370 C C . ILE A 1 176 ? 10.249 -1.528 5.839 1.00 45.41 176 ILE A C 1
ATOM 1372 O O . ILE A 1 176 ? 11.106 -0.950 5.185 1.00 45.41 176 ILE A O 1
ATOM 1376 N N . SER A 1 177 ? 10.523 -2.579 6.603 1.00 37.94 177 SER A N 1
ATOM 1377 C CA . SER A 1 177 ? 11.769 -3.332 6.515 1.00 37.94 177 SER A CA 1
ATOM 1378 C C . SER A 1 177 ? 11.478 -4.684 5.889 1.00 37.94 177 SER A C 1
ATOM 1380 O O . SER A 1 177 ? 10.889 -5.529 6.559 1.00 37.94 177 SER A O 1
ATOM 1382 N N . CYS A 1 178 ? 11.924 -4.900 4.649 1.00 38.22 178 CYS A N 1
ATOM 1383 C CA . CYS A 1 178 ? 11.950 -6.219 4.022 1.00 38.22 178 CYS A CA 1
ATOM 1384 C C . CYS A 1 178 ? 12.988 -7.104 4.722 1.00 38.22 178 CYS A C 1
ATOM 1386 O O . CYS A 1 178 ? 14.141 -7.183 4.305 1.00 38.22 178 CYS A O 1
ATOM 1388 N N . PHE A 1 179 ? 12.606 -7.779 5.808 1.00 32.22 179 PHE A N 1
ATOM 1389 C CA . PHE A 1 179 ? 13.368 -8.937 6.282 1.00 32.22 179 PHE A CA 1
ATOM 1390 C C . PHE A 1 179 ? 13.010 -10.107 5.373 1.00 32.22 179 PHE A C 1
ATOM 1392 O O . PHE A 1 179 ? 11.875 -10.573 5.416 1.00 32.22 179 PHE A O 1
ATOM 1399 N N . ASN A 1 180 ? 13.939 -10.545 4.519 1.00 31.58 180 ASN A N 1
ATOM 1400 C CA . ASN A 1 180 ? 13.698 -11.622 3.550 1.00 31.58 180 ASN A CA 1
ATOM 1401 C C . ASN A 1 180 ? 12.407 -11.399 2.726 1.00 31.58 180 ASN A C 1
ATOM 1403 O O . ASN A 1 180 ? 11.565 -12.290 2.649 1.00 31.58 180 ASN A O 1
ATOM 1407 N N . ASN A 1 181 ? 12.242 -10.196 2.153 1.00 38.28 181 ASN A N 1
ATOM 1408 C CA . ASN A 1 181 ? 11.090 -9.778 1.330 1.00 38.28 181 ASN A CA 1
ATOM 1409 C C . ASN A 1 181 ? 9.734 -9.618 2.061 1.00 38.28 181 ASN A C 1
ATOM 1411 O O . ASN A 1 181 ? 8.677 -9.701 1.437 1.00 38.28 181 ASN A O 1
ATOM 1415 N N . VAL A 1 182 ? 9.722 -9.385 3.379 1.00 33.12 182 VAL A N 1
ATOM 1416 C CA . VAL A 1 182 ? 8.480 -9.104 4.129 1.00 33.12 182 VAL A CA 1
ATOM 1417 C C . VAL A 1 182 ? 8.288 -7.605 4.375 1.00 33.12 182 VAL A C 1
ATOM 1419 O O . VAL A 1 182 ? 9.028 -7.038 5.168 1.00 33.12 182 VAL A O 1
ATOM 1422 N N . SER A 1 183 ? 7.277 -6.951 3.793 1.00 39.50 183 SER A N 1
ATOM 1423 C CA . SER A 1 183 ? 6.976 -5.543 4.104 1.00 39.50 183 SER A CA 1
ATOM 1424 C C . SER A 1 183 ? 6.402 -5.401 5.522 1.00 39.50 183 SER A C 1
ATOM 1426 O O . SER A 1 183 ? 5.262 -5.793 5.781 1.00 39.50 183 SER A O 1
ATOM 1428 N N . LEU A 1 184 ? 7.187 -4.837 6.445 1.00 38.41 184 LEU A N 1
ATOM 1429 C CA . LEU A 1 184 ? 6.775 -4.537 7.822 1.00 38.41 184 LEU A CA 1
ATOM 1430 C C . LEU A 1 184 ? 6.065 -3.174 7.921 1.00 38.41 184 LEU A C 1
ATOM 1432 O O . LEU A 1 184 ? 6.394 -2.239 7.219 1.00 38.41 184 LEU A O 1
ATOM 1436 N N . ILE A 1 185 ? 5.101 -2.997 8.813 1.00 49.03 185 ILE A N 1
ATOM 1437 C CA . ILE A 1 185 ? 4.595 -1.666 9.171 1.00 49.03 185 ILE A CA 1
ATOM 1438 C C . ILE A 1 185 ? 4.543 -1.574 10.677 1.00 49.03 185 ILE A C 1
ATOM 1440 O O . ILE A 1 185 ? 3.867 -2.378 11.303 1.00 49.03 185 ILE A O 1
ATOM 1444 N N . GLY A 1 186 ? 5.219 -0.591 11.260 1.00 42.00 186 GLY A N 1
ATOM 1445 C CA . GLY A 1 186 ? 5.066 -0.260 12.673 1.00 42.00 186 GLY A CA 1
ATOM 1446 C C . GLY A 1 186 ? 3.953 0.765 12.903 1.00 42.00 186 GLY A C 1
ATOM 1447 O O . GLY A 1 186 ? 3.732 1.669 12.103 1.00 42.00 186 GLY A O 1
ATOM 1448 N N . LEU A 1 187 ? 3.261 0.674 14.032 1.00 44.91 187 LEU A N 1
ATOM 1449 C CA . LEU A 1 187 ? 2.576 1.808 14.650 1.00 44.91 187 LEU A CA 1
ATOM 1450 C C . LEU A 1 187 ? 3.146 1.969 16.052 1.00 44.91 187 LEU A C 1
ATOM 1452 O O . LEU A 1 187 ? 2.994 1.062 16.873 1.00 44.91 187 LEU A O 1
ATOM 1456 N N . PHE A 1 188 ? 3.790 3.101 16.332 1.00 36.62 188 PHE A N 1
ATOM 1457 C CA . PHE A 1 188 ? 4.297 3.415 17.667 1.00 36.62 188 PHE A CA 1
ATOM 1458 C C . PHE A 1 188 ? 3.525 4.607 18.256 1.00 36.62 188 PHE A C 1
ATOM 1460 O O . PHE A 1 188 ? 2.694 5.229 17.603 1.00 36.62 188 PHE A O 1
ATOM 1467 N N . HIS A 1 189 ? 3.710 4.872 19.544 1.00 30.56 189 HIS A N 1
ATOM 1468 C CA . HIS A 1 189 ? 3.303 6.137 20.155 1.00 30.56 189 HIS A CA 1
ATOM 1469 C C . HIS A 1 189 ? 4.574 6.946 20.398 1.00 30.56 189 HIS A C 1
ATOM 1471 O O . HIS A 1 189 ? 5.566 6.375 20.855 1.00 30.56 189 HIS A O 1
ATOM 1477 N N . SER A 1 190 ? 4.561 8.251 20.126 1.00 33.59 190 SER A N 1
ATOM 1478 C CA . SER A 1 190 ? 5.564 9.134 20.723 1.00 33.59 190 SER A CA 1
ATOM 1479 C C . SER A 1 190 ? 5.185 9.355 22.186 1.00 33.59 190 SER A C 1
ATOM 1481 O O . SER A 1 190 ? 4.027 9.675 22.466 1.00 33.59 190 SER A O 1
ATOM 1483 N N . LEU A 1 191 ? 6.141 9.124 23.090 1.00 29.45 191 LEU A N 1
ATOM 1484 C CA . LEU A 1 191 ? 6.036 9.467 24.512 1.00 29.45 191 LEU A CA 1
ATOM 1485 C C . LEU A 1 191 ? 5.866 10.977 24.704 1.00 29.45 191 LEU A C 1
ATOM 1487 O O . LEU A 1 191 ? 6.513 11.731 23.943 1.00 29.45 191 LEU A O 1
#

pLDDT: mean 72.56, std 20.51, range [29.45, 96.38]

Secondary structure (DSSP, 8-state):
-PPPGGG-EEEEEE-TTS-EEE-GGGTTSTTEEEEEE-STT--EEEEEE---TTSPP-HHHHHHHHHH-SSEEEEEE-----TTT-SSPP-HHHHHHHHHHHH--SS--EEE-STT---BTTB----EEEEEEGGG--S-EEEPPPSSSSBPPEEE------SSS------EE-----BTTEEEEEE----

Organism: Adineta ricciae (NCBI:txid249248)

InterPro domains:
  IPR005135 Endonuclease/exonuclease/phosphatase [PF14529] (45-153)
  IPR036691 Endonuclease/exonuclease/phosphatase superfamily [G3DSA:3.60.10.10] (2-155)
  IPR036691 Endonuclease/exonuclease/phosphatase superfamily [SSF56219] (6-153)

Sequence (191 aa):
MKGSNDFGGVLIAIHKSTNAQRIKSFDDIENLIVLEVGEGSSWFQLVTCYSPPLEEIPFDILDQILARNKRTILTGDLNAKHRSWSKSAENPKGLKLFKWIISDKSHGALKVISKFIPTSTGSTATIDLVMAPIFLSNNDFSVLPSIGSDHHPYHQAHPMETSRNLSHLYGIILAISCFNNVSLIGLFHSL

Radius of gyration: 15.85 Å; chains: 1; bounding box: 36×37×43 Å

Foldseek 3Di:
DDDDCPQEAEAEAEDPVWDKDWDVVCVPPGRKTWMWTDDDPFIAIEMEGAAPLPGADPLVVVVVVLVVGLFYKYWYQNNAFDPQAFPDDGDPRNVVVVCSQVVDPPSARKDWQNGQPPQFPPDSTDRTTIIGHPVQNPWDKAWDDAPPARGIFIWTWTFTDDPPPDRFGFGFRQTQGQPSHYGYGYGDGDD